Protein AF-A0A268JK54-F1 (afdb_monomer_lite)

Structure (mmCIF, N/CA/C/O backbone):
data_AF-A0A268JK54-F1
#
_entry.id   AF-A0A268JK54-F1
#
loop_
_atom_site.group_PDB
_atom_site.id
_atom_site.type_symbol
_atom_site.label_atom_id
_atom_site.label_alt_id
_atom_site.label_comp_id
_atom_site.label_asym_id
_atom_site.label_entity_id
_atom_site.label_seq_id
_atom_site.pdbx_PDB_ins_code
_atom_site.Cartn_x
_atom_site.Cartn_y
_atom_site.Cartn_z
_atom_site.occupancy
_atom_site.B_iso_or_equiv
_atom_site.auth_seq_id
_atom_site.auth_comp_id
_atom_site.auth_asym_id
_atom_site.auth_atom_id
_atom_site.pdbx_PDB_model_num
ATOM 1 N N . MET A 1 1 ? -60.941 -29.404 -55.391 1.00 54.72 1 MET A N 1
ATOM 2 C CA . MET A 1 1 ? -59.875 -28.371 -55.317 1.00 54.72 1 MET A CA 1
ATOM 3 C C . MET A 1 1 ? -59.952 -27.494 -54.048 1.00 54.72 1 MET A C 1
ATOM 5 O O . MET A 1 1 ? -59.633 -26.319 -54.106 1.00 54.72 1 MET A O 1
ATOM 9 N N . ARG A 1 2 ? -60.317 -28.035 -52.869 1.00 50.25 2 ARG A N 1
ATOM 10 C CA . ARG A 1 2 ? -60.463 -27.243 -51.619 1.00 50.25 2 ARG A CA 1
ATOM 11 C C . ARG A 1 2 ? -59.316 -27.418 -50.606 1.00 50.25 2 ARG A C 1
ATOM 13 O O . ARG A 1 2 ? -59.138 -26.573 -49.743 1.00 50.25 2 ARG A O 1
ATOM 20 N N . GLY A 1 3 ? -58.495 -28.466 -50.742 1.00 44.50 3 GLY A N 1
ATOM 21 C CA . GLY A 1 3 ? -57.418 -28.781 -49.788 1.00 44.50 3 GLY A CA 1
ATOM 22 C C . GLY A 1 3 ? -56.059 -28.116 -50.055 1.00 44.50 3 GLY A C 1
ATOM 23 O O . GLY A 1 3 ? -55.231 -28.063 -49.151 1.00 44.50 3 GLY A O 1
ATOM 24 N N . LYS A 1 4 ? -55.806 -27.595 -51.268 1.00 49.03 4 LYS A N 1
ATOM 25 C CA . LYS A 1 4 ? -54.524 -26.935 -51.603 1.00 49.03 4 LYS A CA 1
ATOM 26 C C . LYS A 1 4 ? -54.449 -25.493 -51.086 1.00 49.03 4 LYS A C 1
ATOM 28 O O . LYS A 1 4 ? -53.396 -25.084 -50.619 1.00 49.03 4 LYS A O 1
ATOM 33 N N . HIS A 1 5 ? -55.564 -24.760 -51.081 1.00 50.84 5 HIS A N 1
ATOM 34 C CA . HIS A 1 5 ? -55.594 -23.367 -50.616 1.00 50.84 5 HIS A CA 1
ATOM 35 C C . HIS A 1 5 ? -55.478 -23.237 -49.088 1.00 50.84 5 HIS A C 1
ATOM 37 O O . HIS A 1 5 ? -54.882 -22.282 -48.605 1.00 50.84 5 HIS A O 1
ATOM 43 N N . ILE A 1 6 ? -55.949 -24.234 -48.329 1.00 54.12 6 ILE A N 1
ATOM 44 C CA . ILE A 1 6 ? -55.839 -24.247 -46.860 1.00 54.12 6 ILE A CA 1
ATOM 45 C C . ILE A 1 6 ? -54.385 -24.476 -46.420 1.00 54.12 6 ILE A C 1
ATOM 47 O O . ILE A 1 6 ? -53.911 -23.815 -45.504 1.00 54.12 6 ILE A O 1
ATOM 51 N N . LYS A 1 7 ? -53.635 -25.345 -47.113 1.00 49.97 7 LYS A N 1
ATOM 52 C CA . LYS A 1 7 ? -52.220 -25.592 -46.782 1.00 49.97 7 LYS A CA 1
ATOM 53 C C . LYS A 1 7 ? -51.324 -24.383 -47.078 1.00 49.97 7 LYS A C 1
ATOM 55 O O . LYS A 1 7 ? -50.410 -24.118 -46.309 1.00 49.97 7 LYS A O 1
ATOM 60 N N . VAL A 1 8 ? -51.611 -23.624 -48.139 1.00 56.31 8 VAL A N 1
ATOM 61 C CA . VAL A 1 8 ? -50.856 -22.400 -48.469 1.00 56.31 8 VAL A CA 1
ATOM 62 C C . VAL A 1 8 ? -51.177 -21.264 -47.489 1.00 56.31 8 VAL A C 1
ATOM 64 O O . VAL A 1 8 ? -50.266 -20.560 -47.064 1.00 56.31 8 VAL A O 1
ATOM 67 N N . ALA A 1 9 ? -52.435 -21.132 -47.054 1.00 56.69 9 ALA A N 1
ATOM 68 C CA . ALA A 1 9 ? -52.828 -20.117 -46.073 1.00 56.69 9 ALA A CA 1
ATOM 69 C C . ALA A 1 9 ? -52.203 -20.352 -44.683 1.00 56.69 9 ALA A C 1
ATOM 71 O O . ALA A 1 9 ? -51.786 -19.400 -44.028 1.00 56.69 9 ALA A O 1
ATOM 72 N N . VAL A 1 10 ? -52.074 -21.613 -44.252 1.00 57.91 10 VAL A N 1
ATOM 73 C CA . VAL A 1 10 ? -51.461 -21.958 -42.955 1.00 57.91 10 VAL A CA 1
ATOM 74 C C . VAL A 1 10 ? -49.946 -21.718 -42.958 1.00 57.91 10 VAL A C 1
ATOM 76 O O . VAL A 1 10 ? -49.404 -21.233 -41.969 1.00 57.91 10 VAL A O 1
ATOM 79 N N . ILE A 1 11 ? -49.260 -21.979 -44.077 1.00 55.72 11 ILE A N 1
ATOM 80 C CA . ILE A 1 11 ? -47.811 -21.741 -44.195 1.00 55.72 11 ILE A CA 1
ATOM 81 C C . ILE A 1 11 ? -47.495 -20.235 -44.223 1.00 55.72 11 ILE A C 1
ATOM 83 O O . ILE A 1 11 ? -46.518 -19.804 -43.615 1.00 55.72 11 ILE A O 1
ATOM 87 N N . PHE A 1 12 ? -48.346 -19.413 -44.848 1.00 56.09 12 PHE A N 1
ATOM 88 C CA . PHE A 1 12 ? -48.149 -17.959 -44.875 1.00 56.09 12 PHE A CA 1
ATOM 89 C C . PHE A 1 12 ? -48.446 -17.293 -43.517 1.00 56.09 12 PHE A C 1
ATOM 91 O O . PHE A 1 12 ? -47.759 -16.350 -43.132 1.00 56.09 12 PHE A O 1
ATOM 98 N N . ALA A 1 13 ? -49.403 -17.821 -42.742 1.00 55.50 13 ALA A N 1
ATOM 99 C CA . ALA A 1 13 ? -49.714 -17.321 -41.399 1.00 55.50 13 ALA A CA 1
ATOM 100 C C . ALA A 1 13 ? -48.604 -17.613 -40.367 1.00 55.50 13 ALA A C 1
ATOM 102 O O . ALA A 1 13 ? -48.367 -16.801 -39.476 1.00 55.50 13 ALA A O 1
ATOM 103 N N . ILE A 1 14 ? -47.878 -18.728 -40.511 1.00 54.47 14 ILE A N 1
ATOM 104 C CA . ILE A 1 14 ? -46.753 -19.082 -39.624 1.00 54.47 14 ILE A CA 1
ATOM 105 C C . ILE A 1 14 ? -45.518 -18.208 -39.905 1.00 54.47 14 ILE A C 1
ATOM 107 O O . ILE A 1 14 ? -44.783 -17.867 -38.982 1.00 54.47 14 ILE A O 1
ATOM 111 N N . SER A 1 15 ? -45.318 -17.767 -41.152 1.00 52.72 15 SER A N 1
ATOM 112 C CA . SER A 1 15 ? -44.161 -16.937 -41.519 1.00 52.72 15 SER A CA 1
ATOM 113 C C . SER A 1 15 ? -44.282 -15.469 -41.075 1.00 52.72 15 SER A C 1
ATOM 115 O O . SER A 1 15 ? -43.265 -14.795 -40.935 1.00 52.72 15 SER A O 1
ATOM 117 N N . ILE A 1 16 ? -45.498 -14.976 -40.805 1.00 55.56 16 ILE A N 1
ATOM 118 C CA . ILE A 1 16 ? -45.746 -13.614 -40.287 1.00 55.56 16 ILE A CA 1
ATOM 119 C C . ILE A 1 16 ? -45.522 -13.539 -38.759 1.00 55.56 16 ILE A C 1
ATOM 121 O O . ILE A 1 16 ? -45.229 -12.471 -38.224 1.00 55.56 16 ILE A O 1
ATOM 125 N N . LEU A 1 17 ? -45.549 -14.676 -38.053 1.00 50.34 17 LEU A N 1
ATOM 126 C CA . LEU A 1 17 ? -45.286 -14.763 -36.608 1.00 50.34 17 LEU A CA 1
ATOM 127 C C . LEU A 1 17 ? -43.790 -14.747 -36.233 1.00 50.34 17 LEU A C 1
ATOM 129 O O . LEU A 1 17 ? -43.470 -14.614 -35.057 1.00 50.34 17 LEU A O 1
ATOM 133 N N . LEU A 1 18 ? -42.875 -14.832 -37.206 1.00 50.19 18 LEU A N 1
ATOM 134 C CA . LEU A 1 18 ? -41.420 -14.822 -36.973 1.00 50.19 18 LEU A CA 1
ATOM 135 C C . LEU A 1 18 ? -40.749 -13.457 -37.224 1.00 50.19 18 LEU A C 1
ATOM 137 O O . LEU A 1 18 ? -39.539 -13.338 -37.070 1.00 50.19 18 LEU A O 1
ATOM 141 N N . LEU A 1 19 ? -41.518 -12.421 -37.580 1.00 49.53 19 LEU A N 1
ATOM 142 C CA . LEU A 1 19 ? -41.010 -11.053 -37.792 1.00 49.53 19 LEU A CA 1
ATOM 143 C C . LEU A 1 19 ? -41.468 -10.056 -36.715 1.00 49.53 19 LEU A C 1
ATOM 145 O O . LEU A 1 19 ? -41.147 -8.873 -36.786 1.00 49.53 19 LEU A O 1
ATOM 149 N N . SER A 1 20 ? -42.177 -10.527 -35.688 1.00 48.28 20 SER A N 1
ATOM 150 C CA . SER A 1 20 ? -42.468 -9.730 -34.494 1.00 48.28 20 SER A CA 1
ATOM 151 C C . SER A 1 20 ? -41.357 -9.966 -33.475 1.00 48.28 20 SER A C 1
ATOM 153 O O . SER A 1 20 ? -41.450 -10.856 -32.634 1.00 48.28 20 SER A O 1
ATOM 155 N N . GLY A 1 21 ? -40.267 -9.205 -33.599 1.00 47.75 21 GLY A N 1
ATOM 156 C CA . GLY A 1 21 ? -39.200 -9.159 -32.604 1.00 47.75 21 GLY A CA 1
ATOM 157 C C . GLY A 1 21 ? -39.754 -8.694 -31.259 1.00 47.75 21 GLY A C 1
ATOM 158 O O . GLY A 1 21 ? -39.898 -7.500 -31.012 1.00 47.75 21 GLY A O 1
ATOM 159 N N . CYS A 1 22 ? -40.094 -9.645 -30.393 1.00 53.69 22 CYS A N 1
ATOM 160 C CA . CYS A 1 22 ? -40.382 -9.371 -28.997 1.00 53.69 22 CYS A CA 1
ATOM 161 C C . CYS A 1 22 ? -39.090 -8.884 -28.327 1.00 53.69 22 CYS A C 1
ATOM 163 O O . CYS A 1 22 ? -38.131 -9.646 -28.210 1.00 53.69 22 CYS A O 1
ATOM 165 N N . ASN A 1 23 ? -39.084 -7.630 -27.865 1.00 52.97 23 ASN A N 1
ATOM 166 C CA . ASN A 1 23 ? -38.145 -7.099 -26.871 1.00 52.97 23 ASN A CA 1
ATOM 167 C C . ASN A 1 23 ? -38.290 -7.892 -25.557 1.00 52.97 23 ASN A C 1
ATOM 169 O O . ASN A 1 23 ? -38.923 -7.439 -24.607 1.00 52.97 23 ASN A O 1
ATOM 173 N N . LEU A 1 24 ? -37.755 -9.114 -25.528 1.00 50.53 24 LEU A N 1
ATOM 174 C CA . LEU A 1 24 ? -37.845 -10.036 -24.392 1.00 50.53 24 LEU A CA 1
ATOM 175 C C . LEU A 1 24 ? -36.700 -9.856 -23.381 1.00 50.53 24 LEU A C 1
ATOM 177 O O . LEU A 1 24 ? -36.580 -10.640 -22.444 1.00 50.53 24 LEU A O 1
ATOM 181 N N . PHE A 1 25 ? -35.875 -8.824 -23.553 1.00 46.59 25 PHE A N 1
ATOM 182 C CA . PHE A 1 25 ? -34.848 -8.446 -22.594 1.00 46.59 25 PHE A CA 1
ATOM 183 C C . PHE A 1 25 ? -35.051 -6.980 -22.220 1.00 46.59 25 PHE A C 1
ATOM 185 O O . PHE A 1 25 ? -35.074 -6.125 -23.108 1.00 46.59 25 PHE A O 1
ATOM 192 N N . PRO A 1 26 ? -35.253 -6.666 -20.932 1.00 53.94 26 PRO A N 1
ATOM 193 C CA . PRO A 1 26 ? -35.311 -5.282 -20.507 1.00 53.94 26 PRO A CA 1
ATOM 194 C C . PRO A 1 26 ? -33.913 -4.658 -20.669 1.00 53.94 26 PRO A C 1
ATOM 196 O O . PRO A 1 26 ? -32.903 -5.364 -20.626 1.00 53.94 26 PRO A O 1
ATOM 199 N N . ALA A 1 27 ? -33.846 -3.343 -20.900 1.00 55.06 27 ALA A N 1
ATOM 200 C CA . ALA A 1 27 ? -32.576 -2.636 -21.070 1.00 55.06 27 ALA A CA 1
ATOM 201 C C . ALA A 1 27 ? -31.618 -2.937 -19.889 1.00 55.06 27 ALA A C 1
ATOM 203 O O . ALA A 1 27 ? -32.103 -3.043 -18.753 1.00 55.06 27 ALA A O 1
ATOM 204 N N . PRO A 1 28 ? -30.291 -3.062 -20.115 1.00 56.59 28 PRO A N 1
ATOM 205 C CA . PRO A 1 28 ? -29.313 -3.459 -19.089 1.00 56.59 28 PRO A CA 1
ATOM 206 C C . PRO A 1 28 ? -29.384 -2.617 -17.807 1.00 56.59 28 PRO A C 1
ATOM 208 O O . PRO A 1 28 ? -29.153 -3.116 -16.710 1.00 56.59 28 PRO A O 1
ATOM 211 N N . GLU A 1 29 ? -29.795 -1.357 -17.933 1.00 52.91 29 GLU A N 1
ATOM 212 C CA . GLU A 1 29 ? -29.990 -0.401 -16.838 1.00 52.91 29 GLU A CA 1
ATOM 213 C C . GLU A 1 29 ? -31.023 -0.865 -15.795 1.00 52.91 29 GLU A C 1
ATOM 215 O O . GLU A 1 29 ? -30.915 -0.526 -14.623 1.00 52.91 29 GLU A O 1
ATOM 220 N N . SER A 1 30 ? -31.996 -1.697 -16.181 1.00 50.19 30 SER A N 1
ATOM 221 C CA . SER A 1 30 ? -32.996 -2.266 -15.262 1.00 50.19 30 SER A CA 1
ATOM 222 C C . SER A 1 30 ? -32.530 -3.536 -14.530 1.00 50.19 30 SER A C 1
ATOM 224 O O . SER A 1 30 ? -33.158 -3.944 -13.547 1.00 50.19 30 SER A O 1
ATOM 226 N N . LEU A 1 31 ? -31.432 -4.153 -14.990 1.00 52.53 31 LEU A N 1
ATOM 227 C CA . LEU A 1 31 ? -30.753 -5.261 -14.306 1.00 52.53 31 LEU A CA 1
ATOM 228 C C . LEU A 1 31 ? -29.779 -4.751 -13.235 1.00 52.53 31 LEU A C 1
ATOM 230 O O . LEU A 1 31 ? -29.467 -5.481 -12.296 1.00 52.53 31 LEU A O 1
ATOM 234 N N . ILE A 1 32 ? -29.375 -3.481 -13.313 1.00 46.97 32 ILE A N 1
ATOM 235 C CA . ILE A 1 32 ? -28.638 -2.794 -12.253 1.00 46.97 32 ILE A CA 1
ATOM 236 C C . ILE A 1 32 ? -29.652 -2.285 -11.224 1.00 46.97 32 ILE A C 1
ATOM 238 O O . ILE A 1 32 ? -30.030 -1.116 -11.179 1.00 46.97 32 ILE A O 1
ATOM 242 N N . LYS A 1 33 ? -30.128 -3.184 -10.360 1.00 53.62 33 LYS A N 1
ATOM 243 C CA . LYS A 1 33 ? -30.697 -2.745 -9.083 1.00 53.62 33 LYS A CA 1
ATOM 244 C C . LYS A 1 33 ? -29.539 -2.318 -8.193 1.00 53.62 33 LYS A C 1
ATOM 246 O O . LYS A 1 33 ? -28.655 -3.129 -7.928 1.00 53.62 33 LYS A O 1
ATOM 251 N N . ALA A 1 34 ? -29.582 -1.078 -7.700 1.00 47.75 34 ALA A N 1
ATOM 252 C CA . ALA A 1 34 ? -28.753 -0.662 -6.572 1.00 47.75 34 ALA A CA 1
ATOM 253 C C . ALA A 1 34 ? -28.816 -1.754 -5.491 1.00 47.75 34 ALA A C 1
ATOM 255 O O . ALA A 1 34 ? -29.915 -2.288 -5.263 1.00 47.75 34 ALA A O 1
ATOM 256 N N . PRO A 1 35 ? -27.685 -2.128 -4.864 1.00 35.78 35 PRO A N 1
ATOM 257 C CA . PRO A 1 35 ? -27.673 -3.201 -3.888 1.00 35.78 35 PRO A CA 1
ATOM 258 C C . PRO A 1 35 ? -28.731 -2.887 -2.837 1.00 35.78 35 PRO A C 1
ATOM 260 O O . PRO A 1 35 ? -28.654 -1.894 -2.110 1.00 35.78 35 PRO A O 1
ATOM 263 N N . LYS A 1 36 ? -29.774 -3.723 -2.781 1.00 39.41 36 LYS A N 1
ATOM 264 C CA . LYS A 1 36 ? -30.636 -3.750 -1.610 1.00 39.41 36 LYS A CA 1
ATOM 265 C C . LYS A 1 36 ? -29.712 -4.194 -0.501 1.00 39.41 36 LYS A C 1
ATOM 267 O O . LYS A 1 36 ? -29.336 -5.361 -0.481 1.00 39.41 36 LYS A O 1
ATOM 272 N N . GLN A 1 37 ? -29.322 -3.254 0.356 1.00 45.22 37 GLN A N 1
ATOM 273 C CA . GLN A 1 37 ? -28.656 -3.566 1.604 1.00 45.22 37 GLN A CA 1
ATOM 274 C C . GLN A 1 37 ? -29.446 -4.698 2.245 1.00 45.22 37 GLN A C 1
ATOM 276 O O . GLN A 1 37 ? -30.568 -4.501 2.726 1.00 45.22 37 GLN A O 1
ATOM 281 N N . VAL A 1 38 ? -28.880 -5.900 2.199 1.00 34.34 38 VAL A N 1
ATOM 282 C CA . VAL A 1 38 ? -29.271 -6.962 3.100 1.00 34.34 38 VAL A CA 1
ATOM 283 C C . VAL A 1 38 ? -28.787 -6.448 4.441 1.00 34.34 38 VAL A C 1
ATOM 285 O O . VAL A 1 38 ? -27.654 -6.674 4.846 1.00 34.34 38 VAL A O 1
ATOM 288 N N . LYS A 1 39 ? -29.636 -5.657 5.104 1.00 40.84 39 LYS A N 1
ATOM 289 C CA . LYS A 1 39 ? -29.536 -5.473 6.540 1.00 40.84 39 LYS A CA 1
ATOM 290 C C . LYS A 1 39 ? -29.755 -6.863 7.110 1.00 40.84 39 LYS A C 1
ATOM 292 O O . LYS A 1 39 ? -30.893 -7.272 7.334 1.00 40.84 39 LYS A O 1
ATOM 297 N N . ALA A 1 40 ? -28.666 -7.603 7.282 1.00 36.81 40 ALA A N 1
ATOM 298 C CA . ALA A 1 40 ? -28.613 -8.633 8.289 1.00 36.81 40 ALA A CA 1
ATOM 299 C C . ALA A 1 40 ? -28.943 -7.910 9.597 1.00 36.81 40 ALA A C 1
ATOM 301 O O . ALA A 1 40 ? -28.135 -7.168 10.151 1.00 36.81 40 ALA A O 1
ATOM 302 N N . VAL A 1 41 ? -30.201 -8.020 10.016 1.00 43.06 41 VAL A N 1
ATOM 303 C CA . VAL A 1 41 ? -30.635 -7.617 11.345 1.00 43.06 41 VAL A CA 1
ATOM 304 C C . VAL A 1 41 ? -30.016 -8.640 12.286 1.00 43.06 41 VAL A C 1
ATOM 306 O O . VAL A 1 41 ? -30.630 -9.654 12.600 1.00 43.06 41 VAL A O 1
ATOM 309 N N . ASN A 1 42 ? -28.766 -8.399 12.674 1.00 42.41 42 ASN A N 1
ATOM 310 C CA . ASN A 1 42 ? -28.173 -9.032 13.836 1.00 42.41 42 ASN A CA 1
ATOM 311 C C . ASN A 1 42 ? -28.425 -8.102 15.034 1.00 42.41 42 ASN A C 1
ATOM 313 O O . ASN A 1 42 ? -28.144 -6.908 14.935 1.00 42.41 42 ASN A O 1
ATOM 317 N N . PRO A 1 43 ? -28.947 -8.595 16.171 1.00 38.75 43 PRO A N 1
ATOM 318 C CA . PRO A 1 43 ? -29.242 -7.796 17.363 1.00 38.75 43 PRO A CA 1
ATOM 319 C C . PRO A 1 43 ? -27.978 -7.436 18.170 1.00 38.75 43 PRO A C 1
ATOM 321 O O . PRO A 1 43 ? -28.057 -7.169 19.371 1.00 38.75 43 PRO A O 1
ATOM 324 N N . ALA A 1 44 ? -26.808 -7.400 17.523 1.00 44.84 44 ALA A N 1
ATOM 325 C CA . ALA A 1 44 ? -25.669 -6.661 18.036 1.00 44.84 44 ALA A CA 1
ATOM 326 C C . ALA A 1 44 ? -26.107 -5.196 18.103 1.00 44.84 44 ALA A C 1
ATOM 328 O O . ALA A 1 44 ? -26.619 -4.653 17.124 1.00 44.84 44 ALA A O 1
ATOM 329 N N . GLN A 1 45 ? -25.985 -4.568 19.271 1.00 56.03 45 GLN A N 1
ATOM 330 C CA . GLN A 1 45 ? -26.123 -3.120 19.383 1.00 56.03 45 GLN A CA 1
ATOM 331 C C . GLN A 1 45 ? -25.367 -2.490 18.213 1.00 56.03 45 GLN A C 1
ATOM 333 O O . GLN A 1 45 ? -24.182 -2.758 18.071 1.00 56.03 45 GLN A O 1
ATOM 338 N N . ASP A 1 46 ? -26.065 -1.741 17.362 1.00 85.00 46 ASP A N 1
ATOM 339 C CA . ASP A 1 46 ? -25.508 -1.159 16.141 1.00 85.00 46 ASP A CA 1
ATOM 340 C C . ASP A 1 46 ? -24.118 -0.554 16.426 1.00 85.00 46 ASP A C 1
ATOM 342 O O . ASP A 1 46 ? -24.013 0.442 17.152 1.00 85.00 46 ASP A O 1
ATOM 346 N N . LEU A 1 47 ? -23.051 -1.197 15.925 1.00 90.19 47 LEU A N 1
ATOM 347 C CA . LEU A 1 47 ? -21.658 -0.791 16.159 1.00 90.19 47 LEU A CA 1
ATOM 348 C C . LEU A 1 47 ? -21.443 0.655 15.717 1.00 90.19 47 LEU A C 1
ATOM 350 O O . LEU A 1 47 ? -20.750 1.414 16.391 1.00 90.19 47 LEU A O 1
ATOM 354 N N . VAL A 1 48 ? -22.143 1.088 14.666 1.00 94.31 48 VAL A N 1
ATOM 355 C CA . VAL A 1 48 ? -22.146 2.479 14.206 1.00 94.31 48 VAL A CA 1
ATOM 356 C C . VAL A 1 48 ? -22.733 3.406 15.270 1.00 94.31 48 VAL A C 1
ATOM 358 O O . VAL A 1 48 ? -22.209 4.492 15.519 1.00 94.31 48 VAL A O 1
ATOM 361 N N . SER A 1 49 ? -23.807 2.997 15.944 1.00 94.50 49 SER A N 1
ATOM 362 C CA . SER A 1 49 ? -24.379 3.753 17.060 1.00 94.50 49 SER A CA 1
ATOM 363 C C . SER A 1 49 ? -23.446 3.793 18.274 1.00 94.50 49 SER A C 1
ATOM 365 O O . SER A 1 49 ? -23.366 4.829 18.937 1.00 94.50 49 SER A O 1
ATOM 367 N N . ILE A 1 50 ? -22.735 2.704 18.581 1.00 95.12 50 ILE A N 1
ATOM 368 C CA . ILE A 1 50 ? -21.708 2.680 19.636 1.00 95.12 50 ILE A CA 1
ATOM 369 C C . ILE A 1 50 ? -20.557 3.628 19.284 1.00 95.12 50 ILE A C 1
ATOM 371 O O . ILE A 1 50 ? -20.190 4.467 20.110 1.00 95.12 50 ILE A O 1
ATOM 375 N N . ALA A 1 51 ? -20.048 3.554 18.056 1.00 96.62 51 ALA A N 1
ATOM 376 C CA . ALA A 1 51 ? -19.004 4.425 17.533 1.00 96.62 51 ALA A CA 1
ATOM 377 C C . ALA A 1 51 ? -19.407 5.902 17.643 1.00 96.62 51 ALA A C 1
ATOM 379 O O . ALA A 1 51 ? -18.692 6.692 18.258 1.00 96.62 51 ALA A O 1
ATOM 380 N N . LYS A 1 52 ? -20.611 6.263 17.169 1.00 96.19 52 LYS A N 1
ATOM 381 C CA . LYS A 1 52 ? -21.157 7.632 17.246 1.00 96.19 52 LYS A CA 1
ATOM 382 C C . LYS A 1 52 ? -21.216 8.185 18.669 1.00 96.19 52 LYS A C 1
ATOM 384 O O . LYS A 1 52 ? -20.931 9.362 18.867 1.00 96.19 52 LYS A O 1
ATOM 389 N N . ARG A 1 53 ? -21.569 7.363 19.664 1.00 95.31 53 ARG A N 1
ATOM 390 C CA . ARG A 1 53 ? -21.604 7.787 21.080 1.00 95.31 53 ARG A CA 1
ATOM 391 C C . ARG A 1 53 ? -20.213 8.005 21.682 1.00 95.31 53 ARG A C 1
ATOM 393 O O . ARG A 1 53 ? -20.102 8.727 22.666 1.00 95.31 53 ARG A O 1
ATOM 400 N N . ASN A 1 54 ? -19.181 7.392 21.104 1.00 96.44 54 ASN A N 1
ATOM 401 C CA . ASN A 1 54 ? -17.794 7.451 21.577 1.00 96.44 54 ASN A CA 1
ATOM 402 C C . ASN A 1 54 ? -16.896 8.405 20.767 1.00 96.44 54 ASN A C 1
ATOM 404 O O . ASN A 1 54 ? -15.701 8.548 21.077 1.00 96.44 54 ASN A O 1
ATOM 408 N N . LEU A 1 55 ? -17.466 9.065 19.753 1.00 96.19 55 LEU A N 1
ATOM 409 C CA . LEU A 1 55 ? -16.802 10.089 18.958 1.00 96.19 55 LEU A CA 1
ATOM 410 C C . LEU A 1 55 ? -16.306 11.244 19.847 1.00 96.19 55 LEU A C 1
ATOM 412 O O . LEU A 1 55 ? -17.014 11.678 20.764 1.00 96.19 55 LEU A O 1
ATOM 416 N N . PRO A 1 56 ? -15.115 11.800 19.569 1.00 93.94 56 PRO A N 1
ATOM 417 C CA . PRO A 1 56 ? -14.717 13.089 20.121 1.00 93.94 56 PRO A CA 1
ATOM 418 C C . PRO A 1 56 ? -15.783 14.168 19.874 1.00 93.94 56 PRO A C 1
ATOM 420 O O . PRO A 1 56 ? -16.464 14.175 18.845 1.00 93.94 56 PRO A O 1
ATOM 423 N N . LYS A 1 57 ? -15.929 15.120 20.802 1.00 92.75 57 LYS A N 1
ATOM 424 C CA . LYS A 1 57 ? -16.875 16.233 20.622 1.00 92.75 57 LYS A CA 1
ATOM 425 C C . LYS A 1 57 ? -16.562 16.997 19.334 1.00 92.75 57 LYS A C 1
ATOM 427 O O . LYS A 1 57 ? -15.407 17.317 19.079 1.00 92.75 57 LYS A O 1
ATOM 432 N N . GLY A 1 58 ? -17.602 17.319 18.565 1.00 93.31 58 GLY A N 1
ATOM 433 C CA . GLY A 1 58 ? -17.452 18.054 17.309 1.00 93.31 58 GLY A CA 1
ATOM 434 C C . GLY A 1 58 ? -16.798 17.243 16.189 1.00 93.31 58 GLY A C 1
ATOM 435 O O . GLY A 1 58 ? -16.212 17.839 15.295 1.00 93.31 58 GLY A O 1
ATOM 436 N N . SER A 1 59 ? -16.872 15.911 16.231 1.00 95.94 59 SER A N 1
ATOM 437 C CA . SER A 1 59 ? -16.415 15.039 15.146 1.00 95.94 59 SER A CA 1
ATOM 438 C C . SER A 1 59 ? -17.567 14.242 14.535 1.00 95.94 59 SER A C 1
ATOM 440 O O . SER A 1 59 ? -18.644 14.118 15.126 1.00 95.94 59 SER A O 1
ATOM 442 N N . LYS A 1 60 ? -17.330 13.710 13.339 1.00 96.31 60 LYS A N 1
ATOM 443 C CA . LYS A 1 60 ? -18.231 12.816 12.607 1.00 96.31 60 LYS A CA 1
ATOM 444 C C . LYS A 1 60 ? -17.460 11.582 12.146 1.00 96.31 60 LYS A C 1
ATOM 446 O O . LYS A 1 60 ? -16.240 11.632 12.016 1.00 96.31 60 LYS A O 1
ATOM 451 N N . LEU A 1 61 ? -18.178 10.495 11.878 1.00 97.44 61 LEU A N 1
ATOM 452 C CA . LEU A 1 61 ? -17.596 9.326 11.219 1.00 97.44 61 LEU A CA 1
ATOM 453 C C . LEU A 1 61 ? -17.080 9.710 9.827 1.00 97.44 61 LEU A C 1
ATOM 455 O O . LEU A 1 61 ? -17.725 10.503 9.135 1.00 97.44 61 LEU A O 1
ATOM 459 N N . SER A 1 62 ? -15.938 9.146 9.441 1.00 96.62 62 SER A N 1
ATOM 460 C CA . SER A 1 62 ? -15.303 9.394 8.146 1.00 96.62 62 SER A CA 1
ATOM 461 C C . SER A 1 62 ? -14.959 8.068 7.487 1.00 96.62 62 SER A C 1
ATOM 463 O O . SER A 1 62 ? -14.338 7.218 8.115 1.00 96.62 62 SER A O 1
ATOM 465 N N . VAL A 1 63 ? -15.408 7.884 6.250 1.00 97.19 63 VAL A N 1
ATOM 466 C CA . VAL A 1 63 ? -15.058 6.727 5.417 1.00 97.19 63 VAL A CA 1
ATOM 467 C C . VAL A 1 63 ? -13.689 7.017 4.788 1.00 97.19 63 VAL A C 1
ATOM 469 O O . VAL A 1 63 ? -13.480 8.172 4.410 1.00 97.19 63 VAL A O 1
ATOM 472 N N . PRO A 1 64 ? -12.759 6.049 4.750 1.00 97.19 64 PRO A N 1
ATOM 473 C CA . PRO A 1 64 ? -11.479 6.230 4.078 1.00 97.19 64 PRO A CA 1
ATOM 474 C C . PRO A 1 64 ? -11.652 6.170 2.553 1.00 97.19 64 PRO A C 1
ATOM 476 O O . PRO A 1 64 ? -12.610 5.566 2.068 1.00 97.19 64 PRO A O 1
ATOM 479 N N . ASP A 1 65 ? -10.720 6.742 1.795 1.00 96.50 65 ASP A N 1
ATOM 480 C CA . ASP A 1 65 ? -10.776 6.675 0.326 1.00 96.50 65 ASP A CA 1
ATOM 481 C C . ASP A 1 65 ? -10.435 5.275 -0.210 1.00 96.50 65 ASP A C 1
ATOM 483 O O . ASP A 1 65 ? -10.971 4.841 -1.235 1.00 96.50 65 ASP A O 1
ATOM 487 N N . GLY A 1 66 ? -9.596 4.533 0.517 1.00 93.94 66 GLY A N 1
ATOM 488 C CA . GLY A 1 66 ? -9.219 3.164 0.206 1.00 93.94 66 GLY A CA 1
ATOM 489 C C . GLY A 1 66 ? -9.054 2.252 1.433 1.00 93.94 66 GLY A C 1
ATOM 490 O O . GLY A 1 66 ? -8.926 2.718 2.567 1.00 93.94 66 GLY A O 1
ATOM 491 N N . PRO A 1 67 ? -9.027 0.926 1.217 1.00 95.00 67 PRO A N 1
ATOM 492 C CA . PRO A 1 67 ? -9.436 0.247 -0.012 1.00 95.00 67 PRO A CA 1
ATOM 493 C C . PRO A 1 67 ? -10.959 0.340 -0.243 1.00 95.00 67 PRO A C 1
ATOM 495 O O . PRO A 1 67 ? -11.737 0.644 0.663 1.00 95.00 67 PRO A O 1
ATOM 498 N N . VAL A 1 68 ? -11.401 0.095 -1.482 1.00 90.88 68 VAL A N 1
ATOM 499 C CA . VAL A 1 68 ? -12.821 0.206 -1.861 1.00 90.88 68 VAL A CA 1
ATOM 500 C C . VAL A 1 68 ? -13.689 -0.724 -1.011 1.00 90.88 68 VAL A C 1
ATOM 502 O O . VAL A 1 68 ? -13.423 -1.917 -0.903 1.00 90.88 68 VAL A O 1
ATOM 505 N N . GLY A 1 69 ? -14.781 -0.180 -0.471 1.00 89.00 69 GLY A N 1
ATOM 506 C CA . GLY A 1 69 ? -15.765 -0.941 0.303 1.00 89.00 69 GLY A CA 1
ATOM 507 C C . GLY A 1 69 ? -15.504 -0.976 1.808 1.00 89.00 69 GLY A C 1
ATOM 508 O O . GLY A 1 69 ? -16.292 -1.585 2.527 1.00 89.00 69 GLY A O 1
ATOM 509 N N . VAL A 1 70 ? -14.453 -0.308 2.292 1.00 93.19 70 VAL A N 1
ATOM 510 C CA . VAL A 1 70 ? -14.228 -0.121 3.728 1.00 93.19 70 VAL A CA 1
ATOM 511 C C . VAL A 1 70 ? -15.159 0.953 4.288 1.00 93.19 70 VAL A C 1
ATOM 513 O O . VAL A 1 70 ? -15.327 2.020 3.707 1.00 93.19 70 VAL A O 1
ATOM 516 N N . ASP A 1 71 ? -15.758 0.668 5.444 1.00 95.75 71 ASP A N 1
ATOM 517 C CA . ASP A 1 71 ? -16.620 1.590 6.179 1.00 95.75 71 ASP A CA 1
ATOM 518 C C . ASP A 1 71 ? -15.848 2.375 7.257 1.00 95.75 71 ASP A C 1
ATOM 520 O O . ASP A 1 71 ? -14.769 2.003 7.706 1.00 95.75 71 ASP A O 1
ATOM 524 N N . SER A 1 72 ? -16.461 3.450 7.762 1.00 96.75 72 SER A N 1
ATOM 525 C CA . SER A 1 72 ? -15.929 4.247 8.889 1.00 96.75 72 SER A CA 1
ATOM 526 C C . SER A 1 72 ? -15.819 3.502 10.233 1.00 96.75 72 SER A C 1
ATOM 528 O O . SER A 1 72 ? -15.292 4.049 11.204 1.00 96.75 72 SER A O 1
ATOM 530 N N . VAL A 1 73 ? -16.372 2.290 10.317 1.00 97.88 73 VAL A N 1
ATOM 531 C CA . VAL A 1 73 ? -16.304 1.404 11.483 1.00 97.88 73 VAL A CA 1
ATOM 532 C C . VAL A 1 73 ? -15.936 0.015 10.979 1.00 97.88 73 VAL A C 1
ATOM 534 O O . VAL A 1 73 ? -16.715 -0.597 10.253 1.00 97.88 73 VAL A O 1
ATOM 537 N N . ILE A 1 74 ? -14.758 -0.461 11.363 1.00 96.62 74 ILE A N 1
ATOM 538 C CA . ILE A 1 74 ? -14.177 -1.733 10.935 1.00 96.62 74 ILE A CA 1
ATOM 539 C C . ILE A 1 74 ? -14.205 -2.677 12.138 1.00 96.62 74 ILE A C 1
ATOM 541 O O . ILE A 1 74 ? -13.717 -2.309 13.206 1.00 96.62 74 ILE A O 1
ATOM 545 N N . ASN A 1 75 ? -14.798 -3.861 11.970 1.00 95.62 75 ASN A N 1
ATOM 546 C CA . ASN A 1 75 ? -14.773 -4.914 12.987 1.00 95.62 75 ASN A CA 1
ATOM 547 C C . ASN A 1 75 ? -13.531 -5.777 12.775 1.00 95.62 75 ASN A C 1
ATOM 549 O O . ASN A 1 75 ? -13.286 -6.224 11.651 1.00 95.62 75 ASN A O 1
ATOM 553 N N . VAL A 1 76 ? -12.726 -5.949 13.816 1.00 95.50 76 VAL A N 1
ATOM 554 C CA . VAL A 1 76 ? -11.444 -6.644 13.725 1.00 95.50 76 VAL A CA 1
ATOM 555 C C . VAL A 1 76 ? -11.010 -7.135 15.101 1.00 95.50 76 VAL A C 1
ATOM 557 O O . VAL A 1 76 ? -11.026 -6.362 16.045 1.00 95.50 76 VAL A O 1
ATOM 560 N N . ASP A 1 77 ? -10.590 -8.394 15.195 1.00 95.56 77 ASP A N 1
ATOM 561 C CA . ASP A 1 77 ? -9.865 -8.930 16.354 1.00 95.56 77 ASP A CA 1
ATOM 562 C C . ASP A 1 77 ? -8.404 -8.437 16.320 1.00 95.56 77 ASP A C 1
ATOM 564 O O . ASP A 1 77 ? -7.645 -8.763 15.396 1.00 95.56 77 ASP A O 1
ATOM 568 N N . LEU A 1 78 ? -8.046 -7.572 17.269 1.00 94.88 78 LEU A N 1
ATOM 569 C CA . LEU A 1 78 ? -6.746 -6.902 17.357 1.00 94.88 78 LEU A CA 1
ATOM 570 C C . LEU A 1 78 ? -5.833 -7.521 18.410 1.00 94.88 78 LEU A C 1
ATOM 572 O O . LEU A 1 78 ? -4.608 -7.437 18.274 1.00 94.88 78 LEU A O 1
ATOM 576 N N . ASP A 1 79 ? -6.398 -8.083 19.474 1.00 92.31 79 ASP A N 1
ATOM 577 C CA . ASP A 1 79 ? -5.639 -8.647 20.588 1.00 92.31 79 ASP A CA 1
ATOM 578 C C . ASP A 1 79 ? -5.479 -10.178 20.503 1.00 92.31 79 ASP A C 1
ATOM 580 O O . ASP A 1 79 ? -4.581 -10.743 21.144 1.00 92.31 79 ASP A O 1
ATOM 584 N N . GLY A 1 80 ? -6.228 -10.823 19.606 1.00 92.12 80 GLY A N 1
ATOM 585 C CA . GLY A 1 80 ? -6.215 -12.253 19.328 1.00 92.12 80 GLY A CA 1
ATOM 586 C C . GLY A 1 80 ? -7.086 -13.072 20.279 1.00 92.12 80 GLY A C 1
ATOM 587 O O . GLY A 1 80 ? -6.795 -14.258 20.462 1.00 92.12 80 GLY A O 1
ATOM 588 N N . ASP A 1 81 ? -8.076 -12.465 20.940 1.00 92.75 81 ASP A N 1
ATOM 589 C CA . ASP A 1 81 ? -8.977 -13.136 21.884 1.00 92.75 81 ASP A CA 1
ATOM 590 C C . ASP A 1 81 ? -10.263 -13.710 21.243 1.00 92.75 81 ASP A C 1
ATOM 592 O O . ASP A 1 81 ? -11.115 -14.261 21.951 1.00 92.75 81 ASP A O 1
ATOM 596 N N . GLU A 1 82 ? -10.375 -13.634 19.910 1.00 92.38 82 GLU A N 1
ATOM 597 C CA . GLU A 1 82 ? -11.532 -14.006 19.080 1.00 92.38 82 GLU A CA 1
ATOM 598 C C . GLU A 1 82 ? -12.779 -13.112 19.249 1.00 92.38 82 GLU A C 1
ATOM 600 O O . GLU A 1 82 ? -13.802 -13.341 18.588 1.00 92.38 82 GLU A O 1
ATOM 605 N N . ASN A 1 83 ? -12.730 -12.075 20.088 1.00 93.00 83 ASN A N 1
ATOM 606 C CA . ASN A 1 83 ? -13.744 -11.031 20.156 1.00 93.00 83 ASN A CA 1
ATOM 607 C C . ASN A 1 83 ? -13.302 -9.843 19.301 1.00 93.00 83 ASN A C 1
ATOM 609 O O . ASN A 1 83 ? -12.205 -9.328 19.414 1.00 93.00 83 ASN A O 1
ATOM 613 N N . GLU A 1 84 ? -14.182 -9.380 18.416 1.00 94.88 84 GLU A N 1
ATOM 614 C CA . GLU A 1 84 ? -13.818 -8.280 17.524 1.00 94.88 84 GLU A CA 1
ATOM 615 C C . GLU A 1 84 ? -13.930 -6.914 18.228 1.00 94.88 84 GLU A C 1
ATOM 617 O O . GLU A 1 84 ? -14.985 -6.546 18.769 1.00 94.88 84 GLU A O 1
ATOM 622 N N . GLU A 1 85 ? -12.868 -6.116 18.129 1.00 96.62 85 GLU A N 1
ATOM 623 C CA . GLU A 1 85 ? -12.865 -4.687 18.412 1.00 96.62 85 GLU A CA 1
ATOM 624 C C . GLU A 1 85 ? -13.482 -3.890 17.259 1.00 96.62 85 GLU A C 1
ATOM 626 O O . GLU A 1 85 ? -13.420 -4.247 16.081 1.00 96.62 85 GLU A O 1
ATOM 631 N N . ALA A 1 86 ? -14.005 -2.711 17.595 1.00 97.31 86 ALA A N 1
ATOM 632 C CA . ALA A 1 86 ? -14.434 -1.731 16.608 1.00 97.31 86 ALA A CA 1
ATOM 633 C C . ALA A 1 86 ? -13.358 -0.655 16.413 1.00 97.31 86 ALA A C 1
ATOM 635 O O . ALA A 1 86 ? -13.207 0.238 17.255 1.00 97.31 86 ALA A O 1
ATOM 636 N N . LEU A 1 87 ? -12.657 -0.688 15.280 1.00 98.19 87 LEU A N 1
ATOM 637 C CA . LEU A 1 87 ? -11.821 0.413 14.805 1.00 98.19 87 LEU A CA 1
ATOM 638 C C . LEU A 1 87 ? -12.711 1.480 14.154 1.00 98.19 87 LEU A C 1
ATOM 640 O O . LEU A 1 87 ? -13.402 1.231 13.172 1.00 98.19 87 LEU A O 1
ATOM 644 N N . VAL A 1 88 ? -12.704 2.686 14.711 1.00 98.44 88 VAL A N 1
ATOM 645 C CA . VAL A 1 88 ? -13.566 3.798 14.308 1.00 98.44 88 VAL A CA 1
ATOM 646 C C . VAL A 1 88 ? -12.734 4.926 13.724 1.00 98.44 88 VAL A C 1
ATOM 648 O O . VAL A 1 88 ? -11.820 5.433 14.375 1.00 98.44 88 VAL A O 1
ATOM 651 N N . LEU A 1 89 ? -13.125 5.372 12.537 1.00 98.44 89 LEU A N 1
ATOM 652 C CA . LEU A 1 89 ? -12.501 6.441 11.770 1.00 98.44 89 LEU A CA 1
ATOM 653 C C . LEU A 1 89 ? -13.353 7.710 11.849 1.00 98.44 89 LEU A C 1
ATOM 655 O O . LEU A 1 89 ? -14.584 7.671 11.724 1.00 98.44 89 LEU A O 1
ATOM 659 N N . TYR A 1 90 ? -12.717 8.858 12.078 1.00 97.75 90 TYR A N 1
ATOM 660 C CA . TYR A 1 90 ? -13.434 10.114 12.278 1.00 97.75 90 TYR A CA 1
ATOM 661 C C . TYR A 1 90 ? -12.707 11.326 11.696 1.00 97.75 90 TYR A C 1
ATOM 663 O O . TYR A 1 90 ? -11.486 11.347 11.568 1.00 97.75 90 TYR A O 1
ATOM 671 N N . SER A 1 91 ? -13.479 12.374 11.413 1.00 96.31 91 SER A N 1
ATOM 672 C CA . SER A 1 91 ? -12.983 13.706 11.061 1.00 96.31 91 SER A CA 1
ATOM 673 C C . SER A 1 91 ? -13.574 14.766 11.987 1.00 96.31 91 SER A C 1
ATOM 675 O O . SER A 1 91 ? -14.738 14.701 12.403 1.00 96.31 91 SER A O 1
ATOM 677 N N . SER A 1 92 ? -12.749 15.736 12.368 1.00 92.75 92 SER A N 1
ATOM 678 C CA . SER A 1 92 ? -13.157 16.892 13.158 1.00 92.75 92 SER A CA 1
ATOM 679 C C . SER A 1 92 ? -13.933 17.876 12.291 1.00 92.75 92 SER A C 1
ATOM 681 O O . SER A 1 92 ? -13.512 18.225 11.195 1.00 92.75 92 SER A O 1
ATOM 683 N N . MET A 1 93 ? -15.056 18.367 12.809 1.00 86.44 93 MET A N 1
ATOM 684 C CA . MET A 1 93 ? -15.841 19.442 12.196 1.00 86.44 93 MET A CA 1
ATOM 685 C C . MET A 1 93 ? -15.450 20.830 12.720 1.00 86.44 93 MET A C 1
ATOM 687 O O . MET A 1 93 ? -16.001 21.828 12.266 1.00 86.44 93 MET A O 1
ATOM 691 N N . VAL A 1 94 ? -14.562 20.901 13.718 1.00 79.56 94 VAL A N 1
ATOM 692 C CA . VAL A 1 94 ? -14.243 22.144 14.448 1.00 79.56 94 VAL A CA 1
ATOM 693 C C . VAL A 1 94 ? -12.796 22.589 14.228 1.00 79.56 94 VAL A C 1
ATOM 695 O O . VAL A 1 94 ? -12.505 23.778 14.296 1.00 79.56 94 VAL A O 1
ATOM 698 N N . SER A 1 95 ? -11.884 21.656 13.956 1.00 69.56 95 SER A N 1
ATOM 699 C CA . SER A 1 95 ? -10.458 21.926 13.741 1.00 69.56 95 SER A CA 1
ATOM 700 C C . SER A 1 95 ? -10.060 21.477 12.341 1.00 69.56 95 SER A C 1
ATOM 702 O O . SER A 1 95 ? -10.113 20.273 12.122 1.00 69.56 95 SER A O 1
ATOM 704 N N . GLU A 1 96 ? -9.694 22.411 11.452 1.00 73.12 96 GLU A N 1
ATOM 705 C CA . GLU A 1 96 ? -9.046 22.240 10.124 1.00 73.12 96 GLU A CA 1
ATOM 706 C C . GLU A 1 96 ? -9.107 20.824 9.507 1.00 73.12 96 GLU A C 1
ATOM 708 O O . GLU A 1 96 ? -8.087 20.251 9.151 1.00 73.12 96 GLU A O 1
ATOM 713 N N . ASN A 1 97 ? -10.297 20.215 9.441 1.00 75.56 97 ASN A N 1
ATOM 714 C CA . ASN A 1 97 ? -10.510 18.832 8.999 1.00 75.56 97 ASN A CA 1
ATOM 715 C C . ASN A 1 97 ? -9.570 17.768 9.617 1.00 75.56 97 ASN A C 1
ATOM 717 O O . ASN A 1 97 ? -9.324 16.743 8.998 1.00 75.56 97 ASN A O 1
ATOM 721 N N . GLN A 1 98 ? -9.071 17.945 10.849 1.00 91.88 98 GLN A N 1
ATOM 722 C CA . GLN A 1 98 ? -8.208 16.947 11.501 1.00 91.88 98 GLN A CA 1
ATOM 723 C C . GLN A 1 98 ? -8.907 15.582 11.563 1.00 91.88 98 GLN A C 1
ATOM 725 O O . GLN A 1 98 ? -9.972 15.453 12.178 1.00 91.88 98 GLN A O 1
ATOM 730 N N . VAL A 1 99 ? -8.272 14.561 10.996 1.00 96.31 99 VAL A N 1
ATOM 731 C CA . VAL A 1 99 ? -8.750 13.176 11.036 1.00 96.31 99 VAL A CA 1
ATOM 732 C C . VAL A 1 99 ? -8.122 12.380 12.177 1.00 96.31 99 VAL A C 1
ATOM 734 O O . VAL A 1 99 ? -7.126 12.778 12.789 1.00 96.31 99 VAL A O 1
ATOM 737 N N . GLY A 1 100 ? -8.715 11.240 12.502 1.00 97.31 100 GLY A N 1
ATOM 738 C CA . GLY A 1 100 ? -8.141 10.307 13.456 1.00 97.31 100 GLY A CA 1
ATOM 739 C C . GLY A 1 100 ? -8.882 8.984 13.509 1.00 97.31 100 GLY A C 1
ATOM 740 O O . GLY A 1 100 ? -9.883 8.771 12.823 1.00 97.31 100 GLY A O 1
ATOM 741 N N . ALA A 1 101 ? -8.378 8.108 14.370 1.00 98.31 101 ALA A N 1
ATOM 742 C CA . ALA A 1 101 ? -8.952 6.797 14.611 1.00 98.31 101 ALA A CA 1
ATOM 743 C C . ALA A 1 101 ? -8.930 6.451 16.102 1.00 98.31 101 ALA A C 1
ATOM 745 O O . ALA A 1 101 ? -8.097 6.946 16.864 1.00 98.31 101 ALA A O 1
ATOM 746 N N . PHE A 1 102 ? -9.842 5.593 16.541 1.00 98.06 102 PHE A N 1
ATOM 747 C CA . PHE A 1 102 ? -9.794 4.967 17.861 1.00 98.06 102 PHE A CA 1
ATOM 748 C C . PHE A 1 102 ? -10.336 3.544 17.794 1.00 98.06 102 PHE A C 1
ATOM 750 O O . PHE A 1 102 ? -11.178 3.265 16.950 1.00 98.06 102 PHE A O 1
ATOM 757 N N . ALA A 1 103 ? -9.897 2.668 18.696 1.00 98.06 103 ALA A N 1
ATOM 758 C CA . ALA A 1 103 ? -10.450 1.320 18.820 1.00 98.06 103 ALA A CA 1
ATOM 759 C C . ALA A 1 103 ? -11.284 1.200 20.099 1.00 98.06 103 ALA A C 1
ATOM 761 O O . ALA A 1 103 ? -10.930 1.775 21.140 1.00 98.06 103 ALA A O 1
ATOM 762 N N . LEU A 1 104 ? -12.406 0.491 20.002 1.00 97.50 104 LEU A N 1
ATOM 763 C CA . LEU A 1 104 ? -13.275 0.146 21.119 1.00 97.50 104 LEU A CA 1
ATOM 764 C C . LEU A 1 104 ? -13.274 -1.365 21.333 1.00 97.50 104 LEU A C 1
ATOM 766 O O . LEU A 1 104 ? -13.435 -2.109 20.376 1.00 97.50 104 LEU A O 1
ATOM 770 N N . GLU A 1 105 ? -13.221 -1.774 22.590 1.00 95.75 105 GLU A N 1
ATOM 771 C CA . GLU A 1 105 ? -13.301 -3.166 23.037 1.00 95.75 105 GLU A CA 1
ATOM 772 C C . GLU A 1 105 ? -14.543 -3.343 23.911 1.00 95.75 105 GLU A C 1
ATOM 774 O O . GLU A 1 105 ? -14.938 -2.424 24.646 1.00 95.75 105 GLU A O 1
ATOM 779 N N . LYS A 1 106 ? -15.185 -4.512 23.831 1.00 94.50 106 LYS A N 1
ATOM 780 C CA . LYS A 1 106 ? -16.374 -4.835 24.621 1.00 94.50 106 LYS A CA 1
ATOM 781 C C . LYS A 1 106 ? -16.002 -5.608 25.887 1.00 94.50 106 LYS A C 1
ATOM 783 O O . LYS A 1 106 ? -15.970 -6.832 25.896 1.00 94.50 106 LYS A O 1
ATOM 788 N N . GLY A 1 107 ? -15.865 -4.891 26.997 1.00 90.75 107 GLY A N 1
ATOM 789 C CA . GLY A 1 107 ? -15.678 -5.494 28.316 1.00 90.75 107 GLY A CA 1
ATOM 790 C C . GLY A 1 107 ? -16.986 -5.797 29.062 1.00 90.75 107 GLY A C 1
ATOM 791 O O . GLY A 1 107 ? -18.102 -5.540 28.596 1.00 90.75 107 GLY A O 1
ATOM 792 N N . ALA A 1 108 ? -16.848 -6.267 30.307 1.00 89.88 108 ALA A N 1
ATOM 793 C CA . ALA A 1 108 ? -17.974 -6.565 31.204 1.00 89.88 108 ALA A CA 1
ATOM 794 C C . ALA A 1 108 ? -18.879 -5.348 31.495 1.00 89.88 108 ALA A C 1
ATOM 796 O O . ALA A 1 108 ? -20.081 -5.499 31.704 1.00 89.88 108 ALA A O 1
ATOM 797 N N . ASN A 1 109 ? -18.308 -4.139 31.479 1.00 89.50 109 ASN A N 1
ATOM 798 C CA . ASN A 1 109 ? -19.014 -2.879 31.746 1.00 89.50 109 ASN A CA 1
ATOM 799 C C . ASN A 1 109 ? -19.488 -2.169 30.462 1.00 89.50 109 ASN A C 1
ATOM 801 O O . ASN A 1 109 ? -19.886 -1.004 30.510 1.00 89.50 109 ASN A O 1
ATOM 805 N N . GLY A 1 110 ? -19.449 -2.858 29.319 1.00 91.19 110 GLY A N 1
ATOM 806 C CA . GLY A 1 110 ? -19.748 -2.296 28.006 1.00 91.19 110 GLY A CA 1
ATOM 807 C C . GLY A 1 110 ? -18.493 -1.890 27.236 1.00 91.19 110 GLY A C 1
ATOM 808 O O . GLY A 1 110 ? -17.391 -2.341 27.532 1.00 91.19 110 GLY A O 1
ATOM 809 N N . TRP A 1 111 ? -18.686 -1.054 26.217 1.00 94.88 111 TRP A N 1
ATOM 810 C CA . TRP A 1 111 ? -17.618 -0.652 25.304 1.00 94.88 111 TRP A CA 1
ATOM 811 C C . TRP A 1 111 ? -16.700 0.406 25.916 1.00 94.88 111 TRP A C 1
ATOM 813 O O . TRP A 1 111 ? -17.176 1.444 26.383 1.00 94.88 111 TRP A O 1
ATOM 823 N N . SER A 1 112 ? -15.393 0.177 25.839 1.00 94.75 112 SER A N 1
ATOM 824 C CA . SER A 1 112 ? -14.346 1.095 26.293 1.00 94.75 112 SER A CA 1
ATOM 825 C C . SER A 1 112 ? -13.318 1.355 25.203 1.00 94.75 112 SER A C 1
ATOM 827 O O . SER A 1 112 ? -13.069 0.515 24.350 1.00 94.75 112 SER A O 1
ATOM 829 N N . LYS A 1 113 ? -12.715 2.545 25.227 1.00 95.88 113 LYS A N 1
ATOM 830 C CA . LYS A 1 113 ? -11.682 2.943 24.268 1.00 95.88 113 LYS A CA 1
ATOM 831 C C . LYS A 1 113 ? -10.317 2.431 24.713 1.00 95.88 113 LYS A C 1
ATOM 833 O O . LYS A 1 113 ? -9.833 2.861 25.757 1.00 95.88 113 LYS A O 1
ATOM 838 N N . ILE A 1 114 ? -9.708 1.579 23.895 1.00 95.75 114 ILE A N 1
ATOM 839 C CA . ILE A 1 114 ? -8.396 0.962 24.157 1.00 95.75 114 ILE A CA 1
ATOM 840 C C . ILE A 1 114 ? -7.258 1.635 23.375 1.00 95.75 114 ILE A C 1
ATOM 842 O O . ILE A 1 114 ? -6.086 1.511 23.719 1.00 95.75 114 ILE A O 1
ATOM 846 N N . PHE A 1 115 ? -7.598 2.406 22.340 1.00 97.19 115 PHE A N 1
ATOM 847 C CA . PHE A 1 115 ? -6.640 3.105 21.489 1.00 97.19 115 PHE A CA 1
ATOM 848 C C . PHE A 1 115 ? -7.237 4.393 20.939 1.00 97.19 115 PHE A C 1
ATOM 850 O O . PHE A 1 115 ? -8.439 4.470 20.697 1.00 97.19 115 PHE A O 1
ATOM 857 N N . ILE A 1 116 ? -6.395 5.401 20.724 1.00 96.75 116 ILE A N 1
ATOM 858 C CA . ILE A 1 116 ? -6.740 6.613 19.986 1.00 96.75 116 ILE A CA 1
ATOM 859 C C . ILE A 1 116 ? -5.489 7.183 19.325 1.00 96.75 116 ILE A C 1
ATOM 861 O O . ILE A 1 116 ? -4.436 7.279 19.954 1.00 96.75 116 ILE A O 1
ATOM 865 N N . THR A 1 117 ? -5.626 7.608 18.077 1.00 96.56 117 THR A N 1
ATOM 866 C CA . THR A 1 117 ? -4.606 8.355 17.349 1.00 96.56 117 THR A CA 1
ATOM 867 C C . THR A 1 117 ? -5.244 9.506 16.581 1.00 96.56 117 THR A C 1
ATOM 869 O O . THR A 1 117 ? -6.416 9.462 16.198 1.00 96.56 117 THR A O 1
ATOM 872 N N . LYS A 1 118 ? -4.462 10.562 16.379 1.00 94.94 118 LYS A N 1
ATOM 873 C CA . LYS A 1 118 ? -4.811 11.684 15.510 1.00 94.94 118 LYS A CA 1
ATOM 874 C C . LYS A 1 118 ? -3.894 11.610 14.303 1.00 94.94 118 LYS A C 1
ATOM 876 O O . LYS A 1 118 ? -2.680 11.586 14.490 1.00 94.94 118 LYS A O 1
ATOM 881 N N . GLY A 1 119 ? -4.475 11.582 13.110 1.00 90.00 119 GLY A N 1
ATOM 882 C CA . GLY A 1 119 ? -3.700 11.602 11.880 1.00 90.00 119 GLY A CA 1
ATOM 883 C C . GLY A 1 119 ? -2.982 12.939 11.715 1.00 90.00 119 GLY A C 1
ATOM 884 O O . GLY A 1 119 ? -3.453 13.978 12.187 1.00 90.00 119 GLY A O 1
ATOM 885 N N . ALA A 1 120 ? -1.840 12.912 11.032 1.00 85.00 120 ALA A N 1
ATOM 886 C CA . ALA A 1 120 ? -1.093 14.118 10.669 1.00 85.00 120 ALA A CA 1
ATOM 887 C C . ALA A 1 120 ? -1.724 14.888 9.484 1.00 85.00 120 ALA A C 1
ATOM 889 O O . ALA A 1 120 ? -1.226 15.945 9.098 1.00 85.00 120 ALA A O 1
ATOM 890 N N . GLY A 1 121 ? -2.804 14.355 8.904 1.00 88.12 121 GLY A N 1
ATOM 891 C CA . GLY A 1 121 ? -3.467 14.875 7.714 1.00 88.12 121 GLY A CA 1
ATOM 892 C C . GLY A 1 121 ? -4.867 15.438 7.949 1.00 88.12 121 GLY A C 1
ATOM 893 O O . GLY A 1 121 ? -5.368 15.527 9.074 1.00 88.12 121 GLY A O 1
ATOM 894 N N . THR A 1 122 ? -5.484 15.813 6.836 1.00 93.31 122 THR A N 1
ATOM 895 C CA . THR A 1 122 ? -6.843 16.355 6.729 1.00 93.31 122 THR A CA 1
ATOM 896 C C . THR A 1 122 ? -7.839 15.319 6.209 1.00 93.31 122 THR A C 1
ATOM 898 O O . THR A 1 122 ? -9.046 15.518 6.328 1.00 93.31 122 THR A O 1
ATOM 901 N N . GLU A 1 123 ? -7.345 14.211 5.650 1.00 94.81 123 GLU A N 1
ATOM 902 C CA . GLU A 1 123 ? -8.148 13.138 5.060 1.00 94.81 123 GLU A CA 1
ATOM 903 C C . GLU A 1 123 ? -7.590 11.758 5.442 1.00 94.81 123 GLU A C 1
ATOM 905 O O . GLU A 1 123 ? -6.409 11.608 5.785 1.00 94.81 123 GLU A O 1
ATOM 910 N N . ILE A 1 124 ? -8.474 10.757 5.444 1.00 97.50 124 ILE A N 1
ATOM 911 C CA . ILE A 1 124 ? -8.122 9.353 5.681 1.00 97.50 124 ILE A CA 1
ATOM 912 C C . ILE A 1 124 ? -8.053 8.689 4.314 1.00 97.50 124 ILE A C 1
ATOM 914 O O . ILE A 1 124 ? -9.068 8.253 3.784 1.00 97.50 124 ILE A O 1
ATOM 918 N N . ASP A 1 125 ? -6.860 8.640 3.744 1.00 97.69 125 ASP A N 1
ATOM 919 C CA . ASP A 1 125 ? -6.655 8.056 2.421 1.00 97.69 125 ASP A CA 1
ATOM 920 C C . ASP A 1 125 ? -6.816 6.535 2.460 1.00 97.69 125 ASP A C 1
ATOM 922 O O . ASP A 1 125 ? -7.391 5.941 1.554 1.00 97.69 125 ASP A O 1
ATOM 926 N N . TRP A 1 126 ? -6.365 5.896 3.543 1.00 97.88 126 TRP A N 1
ATOM 927 C CA . TRP A 1 126 ? -6.396 4.444 3.637 1.00 97.88 126 TRP A CA 1
ATOM 928 C C . TRP A 1 126 ? -6.729 3.958 5.045 1.00 97.88 126 TRP A C 1
ATOM 930 O O . TRP A 1 126 ? -6.236 4.510 6.029 1.00 97.88 126 TRP A O 1
ATOM 940 N N . ALA A 1 127 ? -7.535 2.909 5.177 1.00 98.19 127 ALA A N 1
ATOM 941 C CA . ALA A 1 127 ? -7.675 2.202 6.446 1.00 98.19 127 ALA A CA 1
ATOM 942 C C . ALA A 1 127 ? -7.989 0.724 6.226 1.00 98.19 127 ALA A C 1
ATOM 944 O O . ALA A 1 127 ? -8.971 0.377 5.576 1.00 98.19 127 ALA A O 1
ATOM 945 N N . TYR A 1 128 ? -7.182 -0.156 6.808 1.00 96.94 128 TYR A N 1
ATOM 946 C CA . TYR A 1 128 ? -7.387 -1.600 6.722 1.00 96.94 128 TYR A CA 1
ATOM 947 C C . TYR A 1 128 ? -6.794 -2.294 7.943 1.00 96.94 128 TYR A C 1
ATOM 949 O O . TYR A 1 128 ? -5.989 -1.708 8.674 1.00 96.94 128 TYR A O 1
ATOM 957 N N . ALA A 1 129 ? -7.173 -3.553 8.145 1.00 96.31 129 ALA A N 1
ATOM 958 C CA . ALA A 1 129 ? -6.538 -4.407 9.131 1.00 96.31 129 ALA A CA 1
ATOM 959 C C . ALA A 1 129 ? -6.176 -5.758 8.519 1.00 96.31 129 ALA A C 1
ATOM 961 O O . ALA A 1 129 ? -7.039 -6.446 7.973 1.00 96.31 129 ALA A O 1
ATOM 962 N N . ALA A 1 130 ? -4.903 -6.125 8.615 1.00 95.62 130 ALA A N 1
ATOM 963 C CA . ALA A 1 130 ? -4.348 -7.302 7.963 1.00 95.62 130 ALA A CA 1
ATOM 964 C C . ALA A 1 130 ? -3.165 -7.855 8.757 1.00 95.62 130 ALA A C 1
ATOM 966 O O . ALA A 1 130 ? -2.424 -7.084 9.363 1.00 95.62 130 ALA A O 1
ATOM 967 N N . ASP A 1 131 ? -2.975 -9.174 8.729 1.00 95.50 131 ASP A N 1
ATOM 968 C CA . ASP A 1 131 ? -1.795 -9.817 9.314 1.00 95.50 131 ASP A CA 1
ATOM 969 C C . ASP A 1 131 ? -0.596 -9.596 8.382 1.00 95.50 131 ASP A C 1
ATOM 971 O O . ASP A 1 131 ? -0.338 -10.368 7.455 1.00 95.50 131 ASP A O 1
ATOM 975 N N . ILE A 1 132 ? 0.108 -8.478 8.567 1.00 95.94 132 ILE A N 1
ATOM 976 C CA . ILE A 1 132 ? 1.288 -8.129 7.769 1.00 95.94 132 ILE A CA 1
ATOM 977 C C . ILE A 1 132 ? 2.571 -8.605 8.437 1.00 95.94 132 ILE A C 1
ATOM 979 O O . ILE A 1 132 ? 3.634 -8.488 7.826 1.00 95.94 132 ILE A O 1
ATOM 983 N N . MET A 1 133 ? 2.520 -9.087 9.681 1.00 94.00 133 MET A N 1
ATOM 984 C CA . MET A 1 133 ? 3.663 -9.644 10.403 1.00 94.00 133 MET A CA 1
ATOM 985 C C . MET A 1 133 ? 3.764 -11.169 10.255 1.00 94.00 133 MET A C 1
ATOM 987 O O . MET A 1 133 ? 4.887 -11.690 10.276 1.00 94.00 133 MET A O 1
ATOM 991 N N . GLY A 1 134 ? 2.664 -11.844 9.937 1.00 92.75 134 GLY A N 1
ATOM 992 C CA . GLY A 1 134 ? 2.525 -13.295 9.838 1.00 92.75 134 GLY A CA 1
ATOM 993 C C . GLY A 1 134 ? 2.515 -13.970 11.209 1.00 92.75 134 GLY A C 1
ATOM 994 O O . GLY A 1 134 ? 3.156 -15.009 11.363 1.00 92.75 134 GLY A O 1
ATOM 995 N N . ASP A 1 135 ? 1.927 -13.333 12.226 1.00 91.62 135 ASP A N 1
ATOM 996 C CA . ASP A 1 135 ? 1.851 -13.874 13.593 1.00 91.62 135 ASP A CA 1
ATOM 997 C C . ASP A 1 135 ? 0.434 -14.316 14.004 1.00 91.62 135 ASP A C 1
ATOM 999 O O . ASP A 1 135 ? 0.225 -14.719 15.153 1.00 91.62 135 ASP A O 1
ATOM 1003 N N . GLY A 1 136 ? -0.516 -14.274 13.065 1.00 91.25 136 GLY A N 1
ATOM 1004 C CA . GLY A 1 136 ? -1.920 -14.615 13.259 1.00 91.25 136 GLY A CA 1
ATOM 1005 C C . GLY A 1 136 ? -2.772 -13.469 13.806 1.00 91.25 136 GLY A C 1
ATOM 1006 O O . GLY A 1 136 ? -3.991 -13.620 13.872 1.00 91.25 136 GLY A O 1
ATOM 1007 N N . ARG A 1 137 ? -2.176 -12.330 14.188 1.00 92.94 137 ARG A N 1
ATOM 1008 C CA . ARG A 1 137 ? -2.909 -11.123 14.590 1.00 92.94 137 ARG A CA 1
ATOM 1009 C C . ARG A 1 137 ? -2.866 -10.081 13.486 1.00 92.94 137 ARG A C 1
ATOM 1011 O O . ARG A 1 137 ? -1.896 -9.954 12.752 1.00 92.94 137 ARG A O 1
ATOM 1018 N N . LYS A 1 138 ? -3.947 -9.312 13.370 1.00 95.50 138 LYS A N 1
ATOM 1019 C CA . LYS A 1 138 ? -4.033 -8.242 12.377 1.00 95.50 138 LYS A CA 1
ATOM 1020 C C . LYS A 1 138 ? -3.396 -6.968 12.916 1.00 95.50 138 LYS A C 1
ATOM 1022 O O . LYS A 1 138 ? -3.764 -6.464 13.976 1.00 95.50 138 LYS A O 1
ATOM 1027 N N . GLU A 1 139 ? -2.506 -6.384 12.128 1.00 96.81 139 GLU A N 1
ATOM 1028 C CA . GLU A 1 139 ? -2.075 -5.007 12.311 1.00 96.81 139 GLU A CA 1
ATOM 1029 C C . GLU A 1 139 ? -3.136 -4.041 11.786 1.00 96.81 139 GLU A C 1
ATOM 1031 O O . GLU A 1 139 ? -3.869 -4.341 10.844 1.00 96.81 139 GLU A O 1
ATOM 1036 N N . ILE A 1 140 ? -3.165 -2.834 12.348 1.00 97.88 140 ILE A N 1
ATOM 1037 C CA . ILE A 1 140 ? -3.941 -1.709 11.825 1.00 97.88 140 ILE A CA 1
ATOM 1038 C C . ILE A 1 140 ? -3.050 -0.862 10.931 1.00 97.88 140 ILE A C 1
ATOM 1040 O O . ILE A 1 140 ? -1.957 -0.451 11.324 1.00 97.88 140 ILE A O 1
ATOM 1044 N N . LEU A 1 141 ? -3.562 -0.534 9.756 1.00 98.12 141 LEU A N 1
ATOM 1045 C CA . LEU A 1 141 ? -2.903 0.286 8.761 1.00 98.12 141 LEU A CA 1
ATOM 1046 C C . LEU A 1 141 ? -3.758 1.534 8.529 1.00 98.12 141 LEU A C 1
ATOM 1048 O O . LEU A 1 141 ? -4.899 1.421 8.088 1.00 98.12 141 LEU A O 1
ATOM 1052 N N . LEU A 1 142 ? -3.220 2.713 8.843 1.00 98.56 142 LEU A N 1
ATOM 1053 C CA . LEU A 1 142 ? -3.915 3.998 8.723 1.00 98.56 142 LEU A CA 1
ATOM 1054 C C . LEU A 1 142 ? -3.125 4.947 7.824 1.00 98.56 142 LEU A C 1
ATOM 1056 O O . LEU A 1 142 ? -2.045 5.408 8.183 1.00 98.56 142 LEU A O 1
ATOM 1060 N N . GLY A 1 143 ? -3.668 5.214 6.645 1.00 98.31 143 GLY A N 1
ATOM 1061 C CA . GLY A 1 143 ? -3.154 6.135 5.647 1.00 98.31 143 GLY A CA 1
ATOM 1062 C C . GLY A 1 143 ? -3.727 7.533 5.826 1.00 98.31 143 GLY A C 1
ATOM 1063 O O . GLY A 1 143 ? -4.941 7.734 5.774 1.00 98.31 143 GLY A O 1
ATOM 1064 N N . TRP A 1 144 ? -2.848 8.509 6.019 1.00 97.62 144 TRP A N 1
ATOM 1065 C CA . TRP A 1 144 ? -3.207 9.912 6.173 1.00 97.62 144 TRP A CA 1
ATOM 1066 C C . TRP A 1 144 ? -2.771 10.708 4.952 1.00 97.62 144 TRP A C 1
ATOM 1068 O O . TRP A 1 144 ? -1.611 10.626 4.534 1.00 97.62 144 TRP A O 1
ATOM 1078 N N . GLN A 1 145 ? -3.675 11.543 4.449 1.00 96.00 145 GLN A N 1
ATOM 1079 C CA . GLN A 1 145 ? -3.355 12.532 3.433 1.00 96.00 145 GLN A CA 1
ATOM 1080 C C . GLN A 1 145 ? -3.392 13.930 4.040 1.00 96.00 145 GLN A C 1
ATOM 1082 O O . GLN A 1 145 ? -4.360 14.340 4.686 1.00 96.00 145 GLN A O 1
ATOM 1087 N N . THR A 1 146 ? -2.307 14.668 3.835 1.00 93.94 146 THR A N 1
ATOM 1088 C CA . THR A 1 146 ? -2.216 16.087 4.172 1.00 93.94 146 THR A CA 1
ATOM 1089 C C . THR A 1 146 ? -2.441 16.896 2.904 1.00 93.94 146 THR A C 1
ATOM 1091 O O . THR A 1 146 ? -1.756 16.675 1.904 1.00 93.94 146 THR A O 1
ATOM 1094 N N . GLU A 1 147 ? -3.366 17.853 2.950 1.00 88.56 147 GLU A N 1
ATOM 1095 C CA . GLU A 1 147 ? -3.614 18.768 1.836 1.00 88.56 147 GLU A CA 1
ATOM 1096 C C . GLU A 1 147 ? -2.307 19.422 1.343 1.00 88.56 147 GLU A C 1
ATOM 1098 O O . GLU A 1 147 ? -1.508 19.946 2.123 1.00 88.56 147 GLU A O 1
ATOM 1103 N N . GLY A 1 148 ? -2.066 19.359 0.031 1.00 87.69 148 GLY A N 1
ATOM 1104 C CA . GLY A 1 148 ? -0.857 19.893 -0.604 1.00 87.69 148 GLY A CA 1
ATOM 1105 C C . GLY A 1 148 ? 0.405 19.032 -0.455 1.00 87.69 148 GLY A C 1
ATOM 1106 O O . GLY A 1 148 ? 1.437 19.388 -1.028 1.00 87.69 148 GLY A O 1
ATOM 1107 N N . SER A 1 149 ? 0.352 17.906 0.265 1.00 91.19 149 SER A N 1
ATOM 1108 C CA . SER A 1 149 ? 1.455 16.939 0.302 1.00 91.19 149 SER A CA 1
ATOM 1109 C C . SER A 1 149 ? 1.557 16.164 -1.011 1.00 91.19 149 SER A C 1
ATOM 1111 O O . SER A 1 149 ? 0.555 15.814 -1.630 1.00 91.19 149 SER A O 1
ATOM 1113 N N . ALA A 1 150 ? 2.790 15.868 -1.427 1.00 90.88 150 ALA A N 1
ATOM 1114 C CA . ALA A 1 150 ? 3.057 15.048 -2.606 1.00 90.88 150 ALA A CA 1
ATOM 1115 C C . ALA A 1 150 ? 2.920 13.540 -2.338 1.00 90.88 150 ALA A C 1
ATOM 1117 O O . ALA A 1 150 ? 2.797 12.778 -3.291 1.00 90.88 150 ALA A O 1
ATOM 1118 N N . GLU A 1 151 ? 2.974 13.110 -1.076 1.00 94.69 151 GLU A N 1
ATOM 1119 C CA . GLU A 1 151 ? 2.857 11.710 -0.653 1.00 94.69 151 GLU A CA 1
ATOM 1120 C C . GLU A 1 151 ? 1.899 11.597 0.542 1.00 94.69 151 GLU A C 1
ATOM 1122 O O . GLU A 1 151 ? 1.828 12.500 1.386 1.00 94.69 151 GLU A O 1
ATOM 1127 N N . ASN A 1 152 ? 1.215 10.461 0.631 1.00 97.25 152 ASN A N 1
ATOM 1128 C CA . ASN A 1 152 ? 0.459 10.039 1.804 1.00 97.25 152 ASN A CA 1
ATOM 1129 C C . ASN A 1 152 ? 1.397 9.342 2.803 1.00 97.25 152 ASN A C 1
ATOM 1131 O O . ASN A 1 152 ? 2.469 8.849 2.433 1.00 97.25 152 ASN A O 1
ATOM 1135 N N . VAL A 1 153 ? 0.992 9.277 4.074 1.00 97.75 153 VAL A N 1
ATOM 1136 C CA . VAL A 1 153 ? 1.744 8.599 5.143 1.00 97.75 153 VAL A CA 1
ATOM 1137 C C . VAL A 1 153 ? 0.909 7.466 5.725 1.00 97.75 153 VAL A C 1
ATOM 1139 O O . VAL A 1 153 ? -0.143 7.707 6.305 1.00 97.75 153 VAL A O 1
ATOM 1142 N N . LEU A 1 154 ? 1.405 6.237 5.610 1.00 98.06 154 LEU A N 1
ATOM 1143 C CA . LEU A 1 154 ? 0.839 5.042 6.224 1.00 98.06 154 LEU A CA 1
ATOM 1144 C C . LEU A 1 154 ? 1.457 4.839 7.604 1.00 98.06 154 LEU A C 1
ATOM 1146 O O . LEU A 1 154 ? 2.649 4.551 7.709 1.00 98.06 154 LEU A O 1
ATOM 1150 N N . GLU A 1 155 ? 0.655 4.943 8.654 1.00 97.94 155 GLU A N 1
ATOM 1151 C CA . GLU A 1 155 ? 1.015 4.549 10.010 1.00 97.94 155 GLU A CA 1
ATOM 1152 C C . GLU A 1 155 ? 0.507 3.136 10.297 1.00 97.94 155 GLU A C 1
ATOM 1154 O O . GLU A 1 155 ? -0.675 2.834 10.137 1.00 97.94 155 GLU A O 1
ATOM 1159 N N . ILE A 1 156 ? 1.405 2.271 10.754 1.00 97.50 156 ILE A N 1
ATOM 1160 C CA . ILE A 1 156 ? 1.105 0.869 11.037 1.00 97.50 156 ILE A CA 1
ATOM 1161 C C . ILE A 1 156 ? 1.174 0.652 12.541 1.00 97.50 156 ILE A C 1
ATOM 1163 O O . ILE A 1 156 ? 2.150 1.053 13.181 1.00 97.50 156 ILE A O 1
ATOM 1167 N N . TYR A 1 157 ? 0.165 -0.002 13.102 1.00 97.31 157 TYR A N 1
ATOM 1168 C CA . TYR A 1 157 ? 0.042 -0.303 14.521 1.00 97.31 157 TYR A CA 1
ATOM 1169 C C . TYR A 1 157 ? -0.138 -1.802 14.735 1.00 97.31 157 TYR A C 1
ATOM 1171 O O . TYR A 1 157 ? -0.891 -2.446 14.018 1.00 97.31 157 TYR A O 1
ATOM 1179 N N . TYR A 1 158 ? 0.523 -2.330 15.758 1.00 95.62 158 TYR A N 1
ATOM 1180 C CA . TYR A 1 158 ? 0.477 -3.742 16.139 1.00 95.62 158 TYR A CA 1
ATOM 1181 C C . TYR A 1 158 ? 0.180 -3.872 17.629 1.00 95.62 158 TYR A C 1
ATOM 1183 O O . TYR A 1 158 ? 0.449 -2.949 18.415 1.00 95.62 158 TYR A O 1
ATOM 1191 N N . TRP A 1 159 ? -0.364 -5.017 18.027 1.00 95.06 159 TRP A N 1
ATOM 1192 C CA . TRP A 1 159 ? -0.652 -5.299 19.425 1.00 95.06 159 TRP A CA 1
ATOM 1193 C C . TRP A 1 159 ? 0.614 -5.700 20.184 1.00 95.06 159 TRP A C 1
ATOM 1195 O O . TRP A 1 159 ? 1.317 -6.645 19.827 1.00 95.06 159 TRP A O 1
ATOM 1205 N N . LYS A 1 160 ? 0.937 -4.979 21.262 1.00 92.94 160 LYS A N 1
ATOM 1206 C CA . LYS A 1 160 ? 2.091 -5.289 22.113 1.00 92.94 160 LYS A CA 1
ATOM 1207 C C . LYS A 1 160 ? 1.888 -4.833 23.545 1.00 92.94 160 LYS A C 1
ATOM 1209 O O . LYS A 1 160 ? 1.804 -3.635 23.807 1.00 92.94 160 LYS A O 1
ATOM 1214 N N . LYS A 1 161 ? 1.998 -5.784 24.482 1.00 90.56 161 LYS A N 1
ATOM 1215 C CA . LYS A 1 161 ? 1.846 -5.546 25.930 1.00 90.56 161 LYS A CA 1
ATOM 1216 C C . LYS A 1 161 ? 0.504 -4.863 26.235 1.00 90.56 161 LYS A C 1
ATOM 1218 O O . LYS A 1 161 ? 0.496 -3.778 26.817 1.00 90.56 161 LYS A O 1
ATOM 1223 N N . ASP A 1 162 ? -0.578 -5.490 25.778 1.00 89.50 162 ASP A N 1
ATOM 1224 C CA . ASP A 1 162 ? -1.970 -5.103 26.054 1.00 89.50 162 ASP A CA 1
ATOM 1225 C C . ASP A 1 162 ? -2.346 -3.706 25.537 1.00 89.50 162 ASP A C 1
ATOM 1227 O O . ASP A 1 162 ? -3.091 -2.957 26.169 1.00 89.50 162 ASP A O 1
ATOM 1231 N N . LYS A 1 163 ? -1.753 -3.309 24.405 1.00 94.25 163 LYS A N 1
ATOM 1232 C CA . LYS A 1 163 ? -2.074 -2.060 23.709 1.00 94.25 163 LYS A CA 1
ATOM 1233 C C . LYS A 1 163 ? -1.598 -2.067 22.262 1.00 94.25 163 LYS A C 1
ATOM 1235 O O . LYS A 1 163 ? -0.563 -2.651 21.934 1.00 94.25 163 LYS A O 1
ATOM 1240 N N . LEU A 1 164 ? -2.261 -1.268 21.433 1.00 95.81 164 LEU A N 1
ATOM 1241 C CA . LEU A 1 164 ? -1.762 -0.902 20.110 1.00 95.81 164 LEU A CA 1
ATOM 1242 C C . LEU A 1 164 ? -0.562 0.045 20.215 1.00 95.81 164 LEU A C 1
ATOM 1244 O O . LEU A 1 164 ? -0.612 1.093 20.864 1.00 95.81 164 LEU A O 1
ATOM 1248 N N . THR A 1 165 ? 0.530 -0.324 19.554 1.00 95.38 165 THR A N 1
ATOM 1249 C CA . THR A 1 165 ? 1.773 0.450 19.489 1.00 95.38 165 THR A CA 1
ATOM 1250 C C . THR A 1 165 ? 2.123 0.722 18.031 1.00 95.38 165 THR A C 1
ATOM 1252 O O . THR A 1 165 ? 1.960 -0.153 17.191 1.00 95.38 165 THR A O 1
ATOM 1255 N N . LYS A 1 166 ? 2.619 1.924 17.709 1.00 95.50 166 LYS A N 1
ATOM 1256 C CA . LYS A 1 166 ? 3.090 2.241 16.352 1.00 95.50 166 LYS A CA 1
ATOM 1257 C C . LYS A 1 166 ? 4.301 1.363 16.010 1.00 95.50 166 LYS A C 1
ATOM 1259 O O . LYS A 1 166 ? 5.300 1.386 16.729 1.00 95.50 166 LYS A O 1
ATOM 1264 N N . LEU A 1 167 ? 4.193 0.592 14.933 1.00 94.81 167 LEU A N 1
ATOM 1265 C CA . LEU A 1 167 ? 5.244 -0.257 14.381 1.00 94.81 167 LEU A CA 1
ATOM 1266 C C . LEU A 1 167 ? 6.151 0.541 13.446 1.00 94.81 167 LEU A C 1
ATOM 1268 O O . LEU A 1 167 ? 7.373 0.526 13.599 1.00 94.81 167 LEU A O 1
ATOM 1272 N N . LYS A 1 168 ? 5.556 1.220 12.458 1.00 95.56 168 LYS A N 1
ATOM 1273 C CA . LYS A 1 168 ? 6.297 1.880 11.381 1.00 95.56 168 LYS A CA 1
ATOM 1274 C C . LYS A 1 168 ? 5.468 2.940 10.664 1.00 95.56 168 LYS A C 1
ATOM 1276 O O . LYS A 1 168 ? 4.243 2.921 10.726 1.00 95.56 168 LYS A O 1
ATOM 1281 N N . GLU A 1 169 ? 6.171 3.819 9.958 1.00 96.12 169 GLU A N 1
ATOM 1282 C CA . GLU A 1 169 ? 5.611 4.752 8.984 1.00 96.12 169 GLU A CA 1
ATOM 1283 C C . GLU A 1 169 ? 6.199 4.471 7.598 1.00 96.12 169 GLU A C 1
ATOM 1285 O O . GLU A 1 169 ? 7.403 4.217 7.468 1.00 96.12 169 GLU A O 1
ATOM 1290 N N . ILE A 1 170 ? 5.352 4.493 6.570 1.00 96.38 170 ILE A N 1
ATOM 1291 C CA . ILE A 1 170 ? 5.733 4.304 5.165 1.00 96.38 170 ILE A CA 1
ATOM 1292 C C . ILE A 1 170 ? 5.040 5.387 4.343 1.00 96.38 170 ILE A C 1
ATOM 1294 O O . ILE A 1 170 ? 3.835 5.565 4.464 1.00 96.38 170 ILE A O 1
ATOM 1298 N N . THR A 1 171 ? 5.773 6.107 3.493 1.00 97.19 171 THR A N 1
ATOM 1299 C CA . THR A 1 171 ? 5.137 7.035 2.545 1.00 97.19 171 THR A CA 1
ATOM 1300 C C . THR A 1 171 ? 4.755 6.323 1.253 1.00 97.19 171 THR A C 1
ATOM 1302 O O . THR A 1 171 ? 5.449 5.387 0.841 1.00 97.19 171 THR A O 1
ATOM 1305 N N . TYR A 1 172 ? 3.669 6.749 0.614 1.00 97.75 172 TYR A N 1
ATOM 1306 C CA . TYR A 1 172 ? 3.149 6.147 -0.615 1.00 97.75 172 TYR A CA 1
ATOM 1307 C C . TYR A 1 172 ? 2.343 7.163 -1.438 1.00 97.75 172 TYR A C 1
ATOM 1309 O O . TYR A 1 172 ? 1.949 8.211 -0.930 1.00 97.75 172 TYR A O 1
ATOM 1317 N N . ASN A 1 173 ? 2.112 6.862 -2.718 1.00 96.50 173 ASN A N 1
ATOM 1318 C CA . ASN A 1 173 ? 1.146 7.585 -3.550 1.00 96.50 173 ASN A CA 1
ATOM 1319 C C . ASN A 1 173 ? -0.077 6.729 -3.859 1.00 96.50 173 ASN A C 1
ATOM 1321 O O . ASN A 1 173 ? -1.181 7.238 -3.787 1.00 96.50 173 ASN A O 1
ATOM 1325 N N . GLU A 1 174 ? 0.129 5.446 -4.155 1.00 96.25 174 GLU A N 1
ATOM 1326 C CA . GLU A 1 174 ? -0.931 4.435 -4.154 1.00 96.25 174 GLU A CA 1
ATOM 1327 C C . GLU A 1 174 ? -0.468 3.250 -3.303 1.00 96.25 174 GLU A C 1
ATOM 1329 O O . GLU A 1 174 ? 0.740 2.996 -3.168 1.00 96.25 174 GLU A O 1
ATOM 1334 N N . LEU A 1 175 ? -1.430 2.537 -2.730 1.00 96.88 175 LEU A N 1
ATOM 1335 C CA . LEU A 1 175 ? -1.206 1.418 -1.826 1.00 96.88 175 LEU A CA 1
ATOM 1336 C C . LEU A 1 175 ? -2.212 0.309 -2.116 1.00 96.88 175 LEU A C 1
ATOM 1338 O O . LEU A 1 175 ? -3.410 0.560 -2.242 1.00 96.88 175 LEU A O 1
ATOM 1342 N N . GLU A 1 176 ? -1.719 -0.923 -2.135 1.00 96.25 176 GLU A N 1
ATOM 1343 C CA . GLU A 1 176 ? -2.548 -2.118 -2.218 1.00 96.25 176 GLU A CA 1
ATOM 1344 C C . GLU A 1 176 ? -2.112 -3.141 -1.165 1.00 96.25 176 GLU A C 1
ATOM 1346 O O . GLU A 1 176 ? -0.916 -3.345 -0.938 1.00 96.25 176 GLU A O 1
ATOM 1351 N N . ALA A 1 177 ? -3.085 -3.783 -0.517 1.00 95.75 177 ALA A N 1
ATOM 1352 C CA . ALA A 1 177 ? -2.848 -4.937 0.339 1.00 95.75 177 ALA A CA 1
ATOM 1353 C C . ALA A 1 177 ? -3.073 -6.212 -0.474 1.00 95.75 177 ALA A C 1
ATOM 1355 O O . ALA A 1 177 ? -4.159 -6.433 -1.001 1.00 95.75 177 ALA A O 1
ATOM 1356 N N . ILE A 1 178 ? -2.031 -7.031 -0.571 1.00 95.44 178 ILE A N 1
ATOM 1357 C CA . ILE A 1 178 ? -2.003 -8.246 -1.377 1.00 95.44 178 ILE A CA 1
ATOM 1358 C C . ILE A 1 178 ? -2.056 -9.449 -0.445 1.00 95.44 178 ILE A C 1
ATOM 1360 O O . ILE A 1 178 ? -1.073 -9.791 0.223 1.00 95.44 178 ILE A O 1
ATOM 1364 N N . GLU A 1 179 ? -3.214 -10.094 -0.424 1.00 92.75 179 GLU A N 1
ATOM 1365 C CA . GLU A 1 179 ? -3.412 -11.403 0.185 1.00 92.75 179 GLU A CA 1
ATOM 1366 C C . GLU A 1 179 ? -3.078 -12.469 -0.863 1.00 92.75 179 GLU A C 1
ATOM 1368 O O . GLU A 1 179 ? -3.612 -12.460 -1.973 1.00 92.75 179 GLU A O 1
ATOM 1373 N N . ILE A 1 180 ? -2.141 -13.359 -0.538 1.00 89.00 180 ILE A N 1
ATOM 1374 C CA . ILE A 1 180 ? -1.685 -14.411 -1.450 1.00 89.00 180 ILE A CA 1
ATOM 1375 C C . ILE A 1 180 ? -2.264 -15.732 -0.961 1.00 89.00 180 ILE A C 1
ATOM 1377 O O . ILE A 1 180 ? -2.110 -16.085 0.206 1.00 89.00 180 ILE A O 1
ATOM 1381 N N . GLU A 1 181 ? -2.936 -16.455 -1.856 1.00 82.94 181 GLU A N 1
ATOM 1382 C CA . GLU A 1 181 ? -3.519 -17.758 -1.540 1.00 82.94 181 GLU A CA 1
ATOM 1383 C C . GLU A 1 181 ? -2.423 -18.711 -1.027 1.00 82.94 181 GLU A C 1
ATOM 1385 O O . GLU A 1 181 ? -1.329 -18.754 -1.588 1.00 82.94 181 GLU A O 1
ATOM 1390 N N . GLU A 1 182 ? -2.713 -19.445 0.053 1.00 82.38 182 GLU A N 1
ATOM 1391 C CA . GLU A 1 182 ? -1.777 -20.329 0.783 1.00 82.38 182 GLU A CA 1
ATOM 1392 C C . GLU A 1 182 ? -0.710 -19.634 1.645 1.00 82.38 182 GLU A C 1
ATOM 1394 O O . GLU A 1 182 ? 0.098 -20.307 2.287 1.00 82.38 182 GLU A O 1
ATOM 1399 N N . GLU A 1 183 ? -0.731 -18.308 1.740 1.00 86.31 183 GLU A N 1
ATOM 1400 C CA . GLU A 1 183 ? 0.151 -17.570 2.631 1.00 86.31 183 GLU A CA 1
ATOM 1401 C C . GLU A 1 183 ? -0.632 -16.849 3.726 1.00 86.31 183 GLU A C 1
ATOM 1403 O O . GLU A 1 183 ? -1.581 -16.119 3.464 1.00 86.31 183 GLU A O 1
ATOM 1408 N N . GLU A 1 184 ? -0.171 -16.981 4.967 1.00 84.50 184 GLU A N 1
ATOM 1409 C CA . GLU A 1 184 ? -0.799 -16.316 6.120 1.00 84.50 184 GLU A CA 1
ATOM 1410 C C . GLU A 1 184 ? -0.570 -14.796 6.105 1.00 84.50 184 GLU A C 1
ATOM 1412 O O . GLU A 1 184 ? -1.318 -14.027 6.701 1.00 84.50 184 GLU A O 1
ATOM 1417 N N . LYS A 1 185 ? 0.471 -14.352 5.396 1.00 92.19 185 LYS A N 1
ATOM 1418 C CA . LYS A 1 185 ? 0.986 -12.992 5.474 1.00 92.19 185 LYS A CA 1
ATOM 1419 C C . LYS A 1 185 ? 0.449 -12.084 4.374 1.00 92.19 185 LYS A C 1
ATOM 1421 O O . LYS A 1 185 ? 0.620 -12.348 3.187 1.00 92.19 185 LYS A O 1
ATOM 1426 N N . THR A 1 186 ? -0.074 -10.928 4.744 1.00 95.88 186 THR A N 1
ATOM 1427 C CA . THR A 1 186 ? -0.431 -9.879 3.784 1.00 95.88 186 THR A CA 1
ATOM 1428 C C . THR A 1 186 ? 0.812 -9.093 3.363 1.00 95.88 186 THR A C 1
ATOM 1430 O O . THR A 1 186 ? 1.634 -8.700 4.196 1.00 95.88 186 THR A O 1
ATOM 1433 N N . ARG A 1 187 ? 0.971 -8.860 2.056 1.00 96.50 187 ARG A N 1
ATOM 1434 C CA . ARG A 1 187 ? 2.018 -7.990 1.494 1.00 96.50 187 ARG A CA 1
ATOM 1435 C C . ARG A 1 187 ? 1.439 -6.619 1.193 1.00 96.50 187 ARG A C 1
ATOM 1437 O O . ARG A 1 187 ? 0.248 -6.492 0.940 1.00 96.50 187 ARG A O 1
ATOM 1444 N N . LEU A 1 188 ? 2.288 -5.599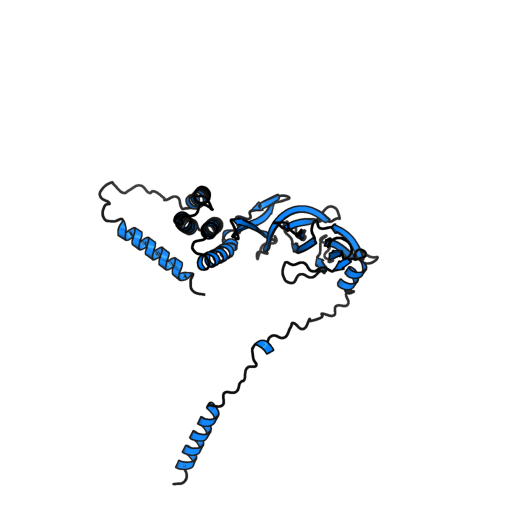 1.169 1.00 97.62 188 LEU A N 1
ATOM 1445 C CA . LEU A 1 188 ? 1.883 -4.254 0.761 1.00 97.62 188 LEU A CA 1
ATOM 1446 C C . LEU A 1 188 ? 2.574 -3.886 -0.543 1.00 97.62 188 LEU A C 1
ATOM 1448 O O . LEU A 1 188 ? 3.800 -3.771 -0.576 1.00 97.62 188 LEU A O 1
ATOM 1452 N N . ALA A 1 189 ? 1.809 -3.675 -1.608 1.00 97.94 189 ALA A N 1
ATOM 1453 C CA . ALA A 1 189 ? 2.343 -3.048 -2.800 1.00 97.94 189 ALA A CA 1
ATOM 1454 C C . ALA A 1 189 ? 2.336 -1.528 -2.629 1.00 97.94 189 ALA A C 1
ATOM 1456 O O . ALA A 1 189 ? 1.293 -0.911 -2.422 1.00 97.94 189 ALA A O 1
ATOM 1457 N N . ILE A 1 190 ? 3.519 -0.925 -2.709 1.00 97.94 190 ILE A N 1
ATOM 1458 C CA . ILE A 1 190 ? 3.717 0.515 -2.572 1.00 97.94 190 ILE A CA 1
ATOM 1459 C C . ILE A 1 190 ? 4.075 1.089 -3.933 1.00 97.94 190 ILE A C 1
ATOM 1461 O O . ILE A 1 190 ? 5.104 0.738 -4.519 1.00 97.94 190 ILE A O 1
ATOM 1465 N N . LEU A 1 191 ? 3.246 2.010 -4.416 1.00 97.75 191 LEU A N 1
ATOM 1466 C CA . LEU A 1 191 ? 3.494 2.752 -5.639 1.00 97.75 191 LEU A CA 1
ATOM 1467 C C . LEU A 1 191 ? 3.884 4.178 -5.259 1.00 97.75 191 LEU A C 1
ATOM 1469 O O . LEU A 1 191 ? 3.110 4.910 -4.641 1.00 97.75 191 LEU A O 1
ATOM 1473 N N . LYS A 1 192 ? 5.095 4.581 -5.643 1.00 96.56 192 LYS A N 1
ATOM 1474 C CA . LYS A 1 192 ? 5.603 5.942 -5.450 1.00 96.56 192 LYS A CA 1
ATOM 1475 C C . LYS A 1 192 ? 5.739 6.651 -6.777 1.00 96.56 192 LYS A C 1
ATOM 1477 O O . LYS A 1 192 ? 6.407 6.142 -7.675 1.00 96.56 192 LYS A O 1
ATOM 1482 N N . ARG A 1 193 ? 5.136 7.829 -6.895 1.00 94.62 193 ARG A N 1
ATOM 1483 C CA . ARG A 1 193 ? 5.319 8.709 -8.044 1.00 94.62 193 ARG A CA 1
ATOM 1484 C C . ARG A 1 193 ? 6.785 9.115 -8.106 1.00 94.62 193 ARG A C 1
ATOM 1486 O O . ARG A 1 193 ? 7.381 9.476 -7.096 1.00 94.62 193 ARG A O 1
ATOM 1493 N N . ASP A 1 194 ? 7.362 9.033 -9.292 1.00 92.50 194 ASP A N 1
ATOM 1494 C CA . ASP A 1 194 ? 8.778 9.324 -9.495 1.00 92.50 194 ASP A CA 1
ATOM 1495 C C . ASP A 1 194 ? 8.941 10.210 -10.736 1.00 92.50 194 ASP A C 1
ATOM 1497 O O . ASP A 1 194 ? 8.834 11.434 -10.642 1.00 92.50 194 ASP A O 1
ATOM 1501 N N . MET A 1 195 ? 9.111 9.631 -11.925 1.00 88.31 195 MET A N 1
ATOM 1502 C CA . MET A 1 195 ? 9.300 10.424 -13.142 1.00 88.31 195 MET A CA 1
ATOM 1503 C C . MET A 1 195 ? 7.967 10.773 -13.803 1.00 88.31 195 MET A C 1
ATOM 1505 O O . MET A 1 195 ? 7.259 9.892 -14.290 1.00 88.31 195 MET A O 1
ATOM 1509 N N . ALA A 1 196 ? 7.675 12.076 -13.872 1.00 85.94 196 ALA A N 1
ATOM 1510 C CA . ALA A 1 196 ? 6.427 12.617 -14.406 1.00 85.94 196 ALA A CA 1
ATOM 1511 C C . ALA A 1 196 ? 5.202 12.000 -13.704 1.00 85.94 196 ALA A C 1
ATOM 1513 O O . ALA A 1 196 ? 4.952 12.258 -12.528 1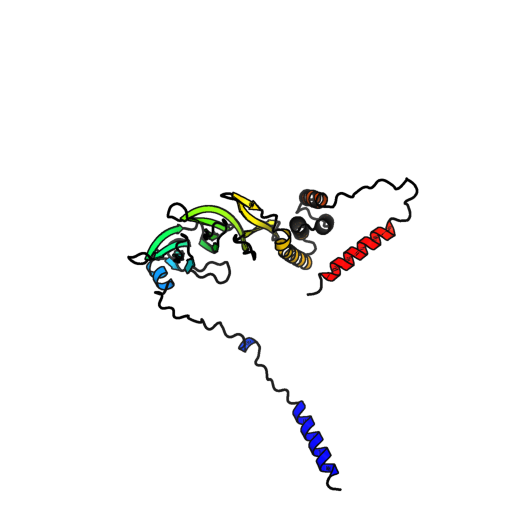.00 85.94 196 ALA A O 1
ATOM 1514 N N . ASP A 1 197 ? 4.439 11.187 -14.419 1.00 84.94 197 ASP A N 1
ATOM 1515 C CA . ASP A 1 197 ? 3.228 10.527 -13.951 1.00 84.94 197 ASP A CA 1
ATOM 1516 C C . ASP A 1 197 ? 3.384 8.999 -13.856 1.00 84.94 197 ASP A C 1
ATOM 1518 O O . ASP A 1 197 ? 2.386 8.274 -13.853 1.00 84.94 197 ASP A O 1
ATOM 1522 N N . ALA A 1 198 ? 4.625 8.506 -13.805 1.00 92.38 198 ALA A N 1
ATOM 1523 C CA . ALA A 1 198 ? 4.940 7.098 -13.611 1.00 92.38 198 ALA A CA 1
ATOM 1524 C C . ALA A 1 198 ? 5.281 6.766 -12.153 1.00 92.38 198 ALA A C 1
ATOM 1526 O O . ALA A 1 198 ? 5.689 7.621 -11.361 1.00 92.38 198 ALA A O 1
ATOM 1527 N N . TYR A 1 199 ? 5.109 5.489 -11.821 1.00 95.00 199 TYR A N 1
ATOM 1528 C CA . TYR A 1 199 ? 5.233 4.958 -10.474 1.00 95.00 199 TYR A CA 1
ATOM 1529 C C . TYR A 1 199 ? 6.366 3.940 -10.373 1.00 95.00 199 TYR A C 1
ATOM 1531 O O . TYR A 1 199 ? 6.396 2.924 -11.074 1.00 95.00 199 TYR A O 1
ATOM 1539 N N . LYS A 1 200 ? 7.263 4.158 -9.419 1.00 96.19 200 LYS A N 1
ATOM 1540 C CA . LYS A 1 200 ? 8.139 3.109 -8.921 1.00 96.19 200 LYS A CA 1
ATOM 1541 C C . LYS A 1 200 ? 7.333 2.208 -7.988 1.00 96.19 200 LYS A C 1
ATOM 1543 O O . LYS A 1 200 ? 6.831 2.674 -6.968 1.00 96.19 200 LYS A O 1
ATOM 1548 N N . VAL A 1 201 ? 7.237 0.930 -8.342 1.00 97.69 201 VAL A N 1
ATOM 1549 C CA . VAL A 1 201 ? 6.451 -0.067 -7.601 1.00 97.69 201 VAL A CA 1
ATOM 1550 C C . VAL A 1 201 ? 7.377 -0.993 -6.820 1.00 97.69 201 VAL A C 1
ATOM 1552 O O . VAL A 1 201 ? 8.388 -1.458 -7.359 1.00 97.69 201 VAL A O 1
ATOM 1555 N N . ASP A 1 202 ? 7.033 -1.280 -5.571 1.00 97.62 202 ASP A N 1
ATOM 1556 C CA . ASP A 1 202 ? 7.672 -2.311 -4.754 1.00 97.62 202 ASP A CA 1
ATOM 1557 C C . ASP A 1 202 ? 6.609 -3.150 -4.033 1.00 97.62 202 ASP A C 1
ATOM 1559 O O . ASP A 1 202 ? 5.543 -2.637 -3.704 1.00 97.62 202 ASP A O 1
ATOM 1563 N N . LEU A 1 203 ? 6.903 -4.427 -3.794 1.00 97.44 203 LEU A N 1
ATOM 1564 C CA . LEU A 1 203 ? 6.061 -5.339 -3.022 1.00 97.44 203 LEU A CA 1
ATOM 1565 C C . LEU A 1 203 ? 6.777 -5.627 -1.707 1.00 97.44 203 LEU A C 1
ATOM 1567 O O . LEU A 1 203 ? 7.866 -6.199 -1.703 1.00 97.44 203 LEU A O 1
ATOM 1571 N N . LEU A 1 204 ? 6.187 -5.200 -0.598 1.00 97.06 204 LEU A N 1
ATOM 1572 C CA . LEU A 1 204 ? 6.802 -5.226 0.720 1.00 97.06 204 LEU A CA 1
ATOM 1573 C C . LEU A 1 204 ? 6.246 -6.358 1.584 1.00 97.06 204 LEU A C 1
ATOM 1575 O O . LEU A 1 204 ? 5.044 -6.613 1.609 1.00 97.06 204 LEU A O 1
ATOM 1579 N N . THR A 1 205 ? 7.135 -6.975 2.357 1.00 95.88 205 THR A N 1
ATOM 1580 C CA . THR A 1 205 ? 6.815 -7.962 3.391 1.00 95.88 205 THR A CA 1
ATOM 1581 C C . THR A 1 205 ? 7.623 -7.684 4.657 1.00 95.88 205 THR A C 1
ATOM 1583 O O . THR A 1 205 ? 8.724 -7.122 4.608 1.00 95.88 205 THR A O 1
ATOM 1586 N N . TRP A 1 206 ? 7.097 -8.074 5.816 1.00 94.06 206 TRP A N 1
ATOM 1587 C CA . TRP A 1 206 ? 7.826 -7.966 7.078 1.00 94.06 206 TRP A CA 1
ATOM 1588 C C . TRP A 1 206 ? 8.761 -9.157 7.300 1.00 94.06 206 TRP A C 1
ATOM 1590 O O . TRP A 1 206 ? 8.475 -10.300 6.945 1.00 94.06 206 TRP A O 1
ATOM 1600 N N . LYS A 1 207 ? 9.873 -8.910 7.979 1.00 90.88 207 LYS A N 1
ATOM 1601 C CA . LYS A 1 207 ? 10.788 -9.932 8.479 1.00 90.88 207 LYS A CA 1
ATOM 1602 C C . LYS A 1 207 ? 11.232 -9.526 9.881 1.00 90.88 207 LYS A C 1
ATOM 1604 O O . LYS A 1 207 ? 12.165 -8.737 10.043 1.00 90.88 207 LYS A O 1
ATOM 1609 N N . GLY A 1 208 ? 10.513 -10.023 10.888 1.00 84.81 208 GLY A N 1
ATOM 1610 C CA . GLY A 1 208 ? 10.538 -9.440 12.233 1.00 84.81 208 GLY A CA 1
ATOM 1611 C C . GLY A 1 208 ? 10.043 -7.990 12.193 1.00 84.81 208 GLY A C 1
ATOM 1612 O O . GLY A 1 208 ? 9.091 -7.685 11.483 1.00 84.81 208 GLY A O 1
ATOM 1613 N N . ASP A 1 209 ? 10.751 -7.083 12.867 1.00 81.38 209 ASP A N 1
ATOM 1614 C CA . ASP A 1 209 ? 10.408 -5.648 12.917 1.00 81.38 209 ASP A CA 1
ATOM 1615 C C . ASP A 1 209 ? 10.862 -4.859 11.664 1.00 81.38 209 ASP A C 1
ATOM 1617 O O . ASP A 1 209 ? 10.723 -3.635 11.588 1.00 81.38 209 ASP A O 1
ATOM 1621 N N . SER A 1 210 ? 11.469 -5.533 10.681 1.00 88.94 210 SER A N 1
ATOM 1622 C CA . SER A 1 210 ? 11.973 -4.909 9.451 1.00 88.94 210 SER A CA 1
ATOM 1623 C C . SER A 1 210 ? 11.029 -5.133 8.276 1.00 88.94 210 SER A C 1
ATOM 1625 O O . SER A 1 210 ? 10.463 -6.209 8.134 1.00 88.94 210 SER A O 1
ATOM 1627 N N . VAL A 1 211 ? 10.928 -4.141 7.392 1.00 93.94 211 VAL A N 1
ATOM 1628 C CA . VAL A 1 211 ? 10.205 -4.244 6.115 1.00 93.94 211 VAL A CA 1
ATOM 1629 C C . VAL A 1 211 ? 11.219 -4.416 4.991 1.00 93.94 211 VAL A C 1
ATOM 1631 O O . VAL A 1 211 ? 12.228 -3.704 4.960 1.00 93.94 211 VAL A O 1
ATOM 1634 N N . VAL A 1 212 ? 10.983 -5.378 4.106 1.00 95.88 212 VAL A N 1
ATOM 1635 C CA . VAL A 1 212 ? 11.865 -5.717 2.984 1.00 95.88 212 VAL A CA 1
ATOM 1636 C C . VAL A 1 212 ? 11.045 -5.969 1.722 1.00 95.88 212 VAL A C 1
ATOM 1638 O O . VAL A 1 212 ? 9.857 -6.266 1.801 1.00 95.88 212 VAL A O 1
ATOM 1641 N N . ALA A 1 213 ? 11.690 -5.875 0.564 1.00 96.38 213 ALA A N 1
ATOM 1642 C CA . ALA A 1 213 ? 11.116 -6.311 -0.703 1.00 96.38 213 ALA A CA 1
ATOM 1643 C C . ALA A 1 213 ? 10.866 -7.831 -0.711 1.00 96.38 213 ALA A C 1
ATOM 1645 O O . ALA A 1 213 ? 11.777 -8.609 -0.407 1.00 96.38 213 ALA A O 1
ATOM 1646 N N . ASP A 1 214 ? 9.667 -8.252 -1.109 1.00 95.12 214 ASP A N 1
ATOM 1647 C CA . ASP A 1 214 ? 9.289 -9.658 -1.268 1.00 95.12 214 ASP A CA 1
ATOM 1648 C C . ASP A 1 214 ? 9.613 -10.164 -2.681 1.00 95.12 214 ASP A C 1
ATOM 1650 O O . ASP A 1 214 ? 8.747 -10.364 -3.534 1.00 95.12 214 ASP A O 1
ATOM 1654 N N . MET A 1 215 ? 10.909 -10.356 -2.942 1.00 94.81 215 MET A N 1
ATOM 1655 C CA . MET A 1 215 ? 11.409 -10.762 -4.263 1.00 94.81 215 MET A CA 1
ATOM 1656 C C . MET A 1 215 ? 10.880 -12.126 -4.729 1.00 94.81 215 MET A C 1
ATOM 1658 O O . MET A 1 215 ? 10.894 -12.400 -5.927 1.00 94.81 215 MET A O 1
ATOM 1662 N N . ASN A 1 216 ? 10.415 -12.978 -3.809 1.00 93.62 216 ASN A N 1
ATOM 1663 C CA . ASN A 1 216 ? 9.871 -14.295 -4.144 1.00 93.62 216 ASN A CA 1
ATOM 1664 C C . ASN A 1 216 ? 8.555 -14.182 -4.921 1.00 93.62 216 ASN A C 1
ATOM 1666 O O . ASN A 1 216 ? 8.302 -14.987 -5.814 1.00 93.62 216 ASN A O 1
ATOM 1670 N N . TYR A 1 217 ? 7.758 -13.157 -4.612 1.00 94.25 217 TYR A N 1
ATOM 1671 C CA . TYR A 1 217 ? 6.452 -12.909 -5.221 1.00 94.25 217 TYR A CA 1
ATOM 1672 C C . TYR A 1 217 ? 6.483 -11.846 -6.322 1.00 94.25 217 TYR A C 1
ATOM 1674 O O . TYR A 1 217 ? 5.463 -11.562 -6.949 1.00 94.25 217 TYR A O 1
ATOM 1682 N N . TYR A 1 218 ? 7.657 -11.289 -6.632 1.00 96.00 218 TYR A N 1
ATOM 1683 C CA . TYR A 1 218 ? 7.785 -10.373 -7.758 1.00 96.00 218 TYR A CA 1
ATOM 1684 C C . TYR A 1 218 ? 7.381 -10.997 -9.109 1.00 96.00 218 TYR A C 1
ATOM 1686 O O . TYR A 1 218 ? 6.661 -10.324 -9.845 1.00 96.00 218 TYR A O 1
ATOM 1694 N N . PRO A 1 219 ? 7.775 -12.241 -9.470 1.00 96.12 219 PRO A N 1
ATOM 1695 C CA . PRO A 1 219 ? 7.422 -12.824 -10.766 1.00 96.12 219 PRO A CA 1
ATOM 1696 C C . PRO A 1 219 ? 5.925 -12.845 -11.075 1.00 96.12 219 PRO A C 1
ATOM 1698 O O . PRO A 1 219 ? 5.545 -12.584 -12.218 1.00 96.12 219 PRO A O 1
ATOM 1701 N N . SER A 1 220 ? 5.092 -13.131 -10.073 1.00 94.50 220 SER A N 1
ATOM 1702 C CA . SER A 1 220 ? 3.635 -13.144 -10.207 1.00 94.50 220 SER A CA 1
ATOM 1703 C C . SER A 1 220 ? 3.052 -11.734 -10.160 1.00 94.50 220 SER A C 1
ATOM 1705 O O . SER A 1 220 ? 2.358 -11.342 -11.094 1.00 94.50 220 SER A O 1
ATOM 1707 N N . TYR A 1 221 ? 3.384 -10.944 -9.136 1.00 95.44 221 TYR A N 1
ATOM 1708 C CA . TYR A 1 221 ? 2.810 -9.608 -8.948 1.00 95.44 221 TYR A CA 1
ATOM 1709 C C . TYR A 1 221 ? 3.163 -8.643 -10.094 1.00 95.44 221 TYR A C 1
ATOM 1711 O O . TYR A 1 221 ? 2.316 -7.911 -10.604 1.00 95.44 221 TYR A O 1
ATOM 1719 N N . PHE A 1 222 ? 4.408 -8.668 -10.585 1.00 97.50 222 PHE A N 1
ATOM 1720 C CA . PHE A 1 222 ? 4.838 -7.739 -11.634 1.00 97.50 222 PHE A CA 1
ATOM 1721 C C . PHE A 1 222 ? 4.246 -8.032 -13.019 1.00 97.50 222 PHE A C 1
ATOM 1723 O O . PHE A 1 222 ? 4.430 -7.208 -13.914 1.00 97.50 222 PHE A O 1
ATOM 1730 N N . GLN A 1 223 ? 3.488 -9.119 -13.215 1.00 97.44 223 GLN A N 1
ATOM 1731 C CA . GLN A 1 223 ? 2.716 -9.301 -14.453 1.00 97.44 223 GLN A CA 1
ATOM 1732 C C . GLN A 1 223 ? 1.682 -8.183 -14.638 1.00 97.44 223 GLN A C 1
ATOM 1734 O O . GLN A 1 223 ? 1.532 -7.652 -15.739 1.00 97.44 223 GLN A O 1
ATOM 1739 N N . GLU A 1 224 ? 1.025 -7.759 -13.558 1.00 95.06 224 GLU A N 1
ATOM 1740 C CA . GLU A 1 224 ? 0.035 -6.680 -13.602 1.00 95.06 224 GLU A CA 1
ATOM 1741 C C . GLU A 1 224 ? 0.696 -5.321 -13.858 1.00 95.06 224 GLU A C 1
ATOM 1743 O O . GLU A 1 224 ? 0.221 -4.524 -14.671 1.00 95.06 224 GLU A O 1
ATOM 1748 N N . VAL A 1 225 ? 1.864 -5.090 -13.251 1.00 97.56 225 VAL A N 1
ATOM 1749 C CA . VAL A 1 225 ? 2.675 -3.882 -13.475 1.00 97.56 225 VAL A CA 1
ATOM 1750 C C . VAL A 1 225 ? 3.176 -3.811 -14.924 1.00 97.56 225 VAL A C 1
ATOM 1752 O O . VAL A 1 225 ? 3.158 -2.740 -15.536 1.00 97.56 225 VAL A O 1
ATOM 1755 N N . ILE A 1 226 ? 3.582 -4.944 -15.509 1.00 98.56 226 ILE A N 1
ATOM 1756 C CA . ILE A 1 226 ? 3.935 -5.043 -16.934 1.00 98.56 226 ILE A CA 1
ATOM 1757 C C . ILE A 1 226 ? 2.736 -4.648 -17.799 1.00 98.56 226 ILE A C 1
ATOM 1759 O O . ILE A 1 226 ? 2.878 -3.784 -18.666 1.00 98.56 226 ILE A O 1
ATOM 1763 N N . ALA A 1 227 ? 1.556 -5.225 -17.551 1.00 98.12 227 ALA A N 1
ATOM 1764 C CA . ALA A 1 227 ? 0.345 -4.919 -18.312 1.00 98.12 227 ALA A CA 1
ATOM 1765 C C . ALA A 1 227 ? -0.042 -3.431 -18.209 1.00 98.12 227 ALA A C 1
ATOM 1767 O O . ALA A 1 227 ? -0.410 -2.800 -19.206 1.00 98.12 227 ALA A O 1
ATOM 1768 N N . TYR A 1 228 ? 0.101 -2.838 -17.021 1.00 96.88 228 TYR A N 1
ATOM 1769 C CA . TYR A 1 228 ? -0.088 -1.405 -16.810 1.00 96.88 228 TYR A CA 1
ATOM 1770 C C . TYR A 1 228 ? 0.846 -0.566 -17.695 1.00 96.88 228 TYR A C 1
ATOM 1772 O O . TYR A 1 228 ? 0.372 0.289 -18.449 1.00 96.88 228 TYR A O 1
ATOM 1780 N N . TYR A 1 229 ? 2.157 -0.826 -17.674 1.00 97.62 229 TYR A N 1
ATOM 1781 C CA . TYR A 1 229 ? 3.104 -0.036 -18.467 1.00 97.62 229 TYR A CA 1
ATOM 1782 C C . TYR A 1 229 ? 3.016 -0.295 -19.971 1.00 97.62 229 TYR A C 1
ATOM 1784 O O . TYR A 1 229 ? 3.216 0.633 -20.753 1.00 97.62 229 TYR A O 1
ATOM 1792 N N . GLN A 1 230 ? 2.651 -1.504 -20.398 1.00 97.94 230 GLN A N 1
ATOM 1793 C CA . GLN A 1 230 ? 2.362 -1.787 -21.807 1.00 97.94 230 GLN A CA 1
ATOM 1794 C C . GLN A 1 230 ? 1.207 -0.926 -22.332 1.00 97.94 230 GLN A C 1
ATOM 1796 O O . GLN A 1 230 ? 1.316 -0.355 -23.418 1.00 97.94 230 GLN A O 1
ATOM 1801 N N . ARG A 1 231 ? 0.138 -0.760 -21.543 1.00 97.19 231 ARG A N 1
ATOM 1802 C CA . ARG A 1 231 ? -0.976 0.147 -21.864 1.00 97.19 231 ARG A CA 1
ATOM 1803 C C . ARG A 1 231 ? -0.549 1.618 -21.857 1.00 97.19 231 ARG A C 1
ATOM 1805 O O . ARG A 1 231 ? -0.865 2.353 -22.781 1.00 97.19 231 ARG A O 1
ATOM 1812 N N . ARG A 1 232 ? 0.257 2.048 -20.885 1.00 94.38 232 ARG A N 1
ATOM 1813 C CA . ARG A 1 232 ? 0.799 3.423 -20.867 1.00 94.38 232 ARG A CA 1
ATOM 1814 C C . ARG A 1 232 ? 1.667 3.730 -22.092 1.00 94.38 232 ARG A C 1
ATOM 1816 O O . ARG A 1 232 ? 1.651 4.849 -22.598 1.00 94.38 232 ARG A O 1
ATOM 1823 N N . ILE A 1 233 ? 2.411 2.743 -22.591 1.00 96.25 233 ILE A N 1
ATOM 1824 C CA . ILE A 1 233 ? 3.210 2.862 -23.819 1.00 96.25 233 ILE A CA 1
ATOM 1825 C C . ILE A 1 233 ? 2.323 2.899 -25.063 1.00 96.25 233 ILE A C 1
ATOM 1827 O O . ILE A 1 233 ? 2.650 3.626 -25.996 1.00 96.25 233 ILE A O 1
ATOM 1831 N N . SER A 1 234 ? 1.218 2.147 -25.109 1.00 95.44 234 SER A N 1
ATOM 1832 C CA . SER A 1 234 ? 0.303 2.224 -26.256 1.00 95.44 234 SER A CA 1
ATOM 1833 C C . SER A 1 234 ? -0.391 3.587 -26.350 1.00 95.44 234 SER A C 1
ATOM 1835 O O . SER A 1 234 ? -0.665 4.048 -27.456 1.00 95.44 234 SER A O 1
ATOM 1837 N N . GLU A 1 235 ? -0.619 4.246 -25.213 1.00 93.62 235 GLU A N 1
ATOM 1838 C CA . GLU A 1 235 ? -1.173 5.601 -25.132 1.00 93.62 235 GLU A CA 1
ATOM 1839 C C . GLU A 1 235 ? -0.132 6.683 -25.458 1.00 93.62 235 GLU A C 1
ATOM 1841 O O . GLU A 1 235 ? -0.421 7.613 -26.213 1.00 93.62 235 GLU A O 1
ATOM 1846 N N . VAL A 1 236 ? 1.087 6.566 -24.917 1.00 92.25 236 VAL A N 1
ATOM 1847 C CA . VAL A 1 236 ? 2.167 7.551 -25.105 1.00 92.25 236 VAL A CA 1
ATOM 1848 C C . VAL A 1 236 ? 3.493 6.843 -25.445 1.00 92.25 236 VAL A C 1
ATOM 1850 O O . VAL A 1 236 ? 4.344 6.662 -24.567 1.00 92.25 236 VAL A O 1
ATOM 1853 N N . PRO A 1 237 ? 3.717 6.453 -26.717 1.00 90.69 237 PRO A N 1
ATOM 1854 C CA . PRO A 1 237 ? 4.866 5.625 -27.110 1.00 90.69 237 PRO A CA 1
ATOM 1855 C C . PRO A 1 237 ? 6.233 6.290 -26.923 1.00 90.69 237 PRO A C 1
ATOM 1857 O O . PRO A 1 237 ? 7.224 5.606 -26.658 1.00 90.69 237 PRO A O 1
ATOM 1860 N N . ASP A 1 238 ? 6.283 7.617 -27.039 1.00 91.50 238 ASP A N 1
ATOM 1861 C CA . ASP A 1 238 ? 7.520 8.401 -26.960 1.00 91.50 238 ASP A CA 1
ATOM 1862 C C . ASP A 1 238 ? 7.904 8.767 -25.512 1.00 91.50 238 ASP A C 1
ATOM 1864 O O . ASP A 1 238 ? 8.988 9.304 -25.265 1.00 91.50 238 ASP A O 1
ATOM 1868 N N . ALA A 1 239 ? 7.055 8.446 -24.527 1.00 92.94 239 ALA A N 1
ATOM 1869 C CA . ALA A 1 239 ? 7.350 8.653 -23.113 1.00 92.94 239 ALA A CA 1
ATOM 1870 C C . ALA A 1 239 ? 8.409 7.649 -22.630 1.00 92.94 239 ALA A C 1
ATOM 1872 O O . ALA A 1 239 ? 8.121 6.517 -22.238 1.00 92.94 239 ALA A O 1
ATOM 1873 N N . THR A 1 240 ? 9.671 8.079 -22.634 1.00 95.44 240 THR A N 1
ATOM 1874 C CA . THR A 1 240 ? 10.824 7.220 -22.317 1.00 95.44 240 THR A CA 1
ATOM 1875 C C . THR A 1 240 ? 10.780 6.636 -20.900 1.00 95.44 240 THR A C 1
ATOM 1877 O O . THR A 1 240 ? 11.258 5.524 -20.678 1.00 95.44 240 THR A O 1
ATOM 1880 N N . TYR A 1 241 ? 10.167 7.335 -19.943 1.00 95.12 241 TYR A N 1
ATOM 1881 C CA . TYR A 1 241 ? 9.989 6.833 -18.579 1.00 95.12 241 TYR A CA 1
ATOM 1882 C C . TYR A 1 241 ? 9.064 5.606 -18.514 1.00 95.12 241 TYR A C 1
ATOM 1884 O O . TYR A 1 241 ? 9.330 4.707 -17.721 1.00 95.12 241 TYR A O 1
ATOM 1892 N N . ASN A 1 242 ? 8.057 5.489 -19.389 1.00 96.31 242 ASN A N 1
ATOM 1893 C CA . ASN A 1 242 ? 7.208 4.294 -19.436 1.00 96.31 242 ASN A CA 1
ATOM 1894 C C . ASN A 1 242 ? 8.013 3.058 -19.864 1.00 96.31 242 ASN A C 1
ATOM 1896 O O . ASN A 1 242 ? 7.868 1.992 -19.275 1.00 96.31 242 ASN A O 1
ATOM 1900 N N . TRP A 1 243 ? 8.921 3.207 -20.835 1.00 97.62 243 TRP A N 1
ATOM 1901 C CA . TRP A 1 243 ? 9.836 2.133 -21.241 1.00 97.62 243 TRP A CA 1
ATOM 1902 C C . TRP A 1 243 ? 10.801 1.726 -20.127 1.00 97.62 243 TRP A C 1
ATOM 1904 O O . TRP A 1 243 ? 11.121 0.547 -19.987 1.00 97.62 243 TRP A O 1
ATOM 1914 N N . TYR A 1 244 ? 11.248 2.685 -19.316 1.00 98.06 244 TYR A N 1
ATOM 1915 C CA . TYR A 1 244 ? 12.096 2.407 -18.160 1.00 98.06 244 TYR A CA 1
ATOM 1916 C C . TYR A 1 244 ? 11.374 1.599 -17.084 1.00 98.06 244 TYR A C 1
ATOM 1918 O O . TYR A 1 244 ? 11.907 0.580 -16.651 1.00 98.06 244 TYR A O 1
ATOM 1926 N N . TYR A 1 245 ? 10.163 1.993 -16.686 1.00 98.12 245 TYR A N 1
ATOM 1927 C CA . TYR A 1 245 ? 9.425 1.222 -15.683 1.00 98.12 245 TYR A CA 1
ATOM 1928 C C . TYR A 1 245 ? 8.859 -0.089 -16.234 1.00 98.12 245 TYR A C 1
ATOM 1930 O O . TYR A 1 245 ? 8.757 -1.051 -15.478 1.00 98.12 245 TYR A O 1
ATOM 1938 N N . LEU A 1 246 ? 8.593 -0.192 -17.543 1.00 98.56 246 LEU A N 1
ATOM 1939 C CA . LEU A 1 246 ? 8.342 -1.488 -18.179 1.00 98.56 246 LEU A CA 1
ATOM 1940 C C . LEU A 1 246 ? 9.567 -2.408 -18.048 1.00 98.56 246 LEU A C 1
ATOM 1942 O O . LEU A 1 246 ? 9.427 -3.583 -17.714 1.00 98.56 246 LEU A O 1
ATOM 1946 N N . ALA A 1 247 ? 10.774 -1.886 -18.286 1.00 98.56 247 ALA A N 1
ATOM 1947 C CA . ALA A 1 247 ? 12.002 -2.653 -18.108 1.00 98.56 247 ALA A CA 1
ATOM 1948 C C . ALA A 1 247 ? 12.233 -3.060 -16.644 1.00 98.56 247 ALA A C 1
ATOM 1950 O O . ALA A 1 247 ? 12.569 -4.215 -16.395 1.00 98.56 247 ALA A O 1
ATOM 1951 N N . ASP A 1 248 ? 12.034 -2.149 -15.685 1.00 98.50 248 ASP A N 1
ATOM 1952 C CA . ASP A 1 248 ? 12.106 -2.450 -14.245 1.00 98.50 248 ASP A CA 1
ATOM 1953 C C . ASP A 1 248 ? 11.119 -3.561 -13.861 1.00 98.50 248 ASP A C 1
ATOM 1955 O O . ASP A 1 248 ? 11.496 -4.526 -13.194 1.00 98.50 248 ASP A O 1
ATOM 1959 N N . ALA A 1 249 ? 9.884 -3.484 -14.365 1.00 98.56 249 ALA A N 1
ATOM 1960 C CA . ALA A 1 249 ? 8.868 -4.501 -14.137 1.00 98.56 249 ALA A CA 1
ATOM 1961 C C . ALA A 1 249 ? 9.265 -5.860 -14.733 1.00 98.56 249 ALA A C 1
ATOM 1963 O O . ALA A 1 249 ? 9.136 -6.877 -14.059 1.00 98.56 249 ALA A O 1
ATOM 1964 N N . HIS A 1 250 ? 9.835 -5.896 -15.943 1.00 98.69 250 HIS A N 1
ATOM 1965 C CA . HIS A 1 250 ? 10.374 -7.131 -16.521 1.00 98.69 250 HIS A CA 1
ATOM 1966 C C . HIS A 1 250 ? 11.549 -7.707 -15.717 1.00 98.69 250 HIS A C 1
ATOM 1968 O O . HIS A 1 250 ? 11.609 -8.922 -15.535 1.00 98.69 250 HIS A O 1
ATOM 1974 N N . VAL A 1 251 ? 12.460 -6.871 -15.201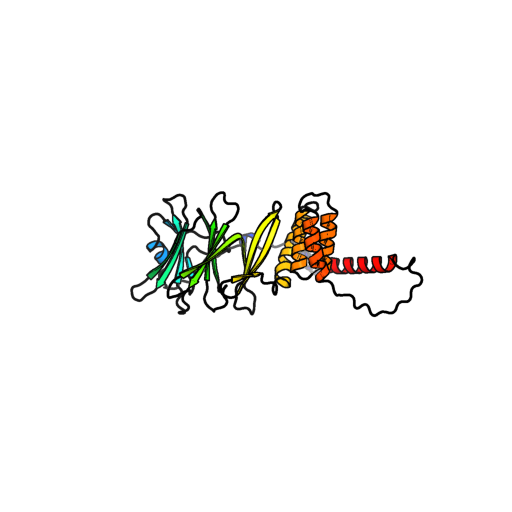 1.00 98.38 251 VAL A N 1
ATOM 1975 C CA . VAL A 1 251 ? 13.555 -7.329 -14.323 1.00 98.38 251 VAL A CA 1
ATOM 1976 C C . VAL A 1 251 ? 12.985 -7.991 -13.072 1.00 98.38 251 VAL A C 1
ATOM 1978 O O . VAL A 1 251 ? 13.368 -9.113 -12.744 1.00 98.38 251 VAL A O 1
ATOM 1981 N N . LYS A 1 252 ? 12.039 -7.333 -12.397 1.00 98.19 252 LYS A N 1
ATOM 1982 C CA . LYS A 1 252 ? 11.396 -7.868 -11.189 1.00 98.19 252 LYS A CA 1
ATOM 1983 C C . LYS A 1 252 ? 10.565 -9.114 -11.484 1.00 98.19 252 LYS A C 1
ATOM 1985 O O . LYS A 1 252 ? 10.570 -10.046 -10.689 1.00 98.19 252 LYS A O 1
ATOM 1990 N N . ALA A 1 253 ? 9.961 -9.191 -12.666 1.00 97.88 253 ALA A N 1
ATOM 1991 C CA . ALA A 1 253 ? 9.238 -10.371 -13.113 1.00 97.88 253 ALA A CA 1
ATOM 1992 C C . ALA A 1 253 ? 10.145 -11.569 -13.480 1.00 97.88 253 ALA A C 1
ATOM 1994 O O . ALA A 1 253 ? 9.638 -12.635 -13.824 1.00 97.88 253 ALA A O 1
ATOM 1995 N N . GLY A 1 254 ? 11.476 -11.411 -13.458 1.00 97.12 254 GLY A N 1
ATOM 1996 C CA . GLY A 1 254 ? 12.414 -12.454 -13.884 1.00 97.12 254 GLY A CA 1
ATOM 1997 C C . GLY A 1 254 ? 12.439 -12.674 -15.401 1.00 97.12 254 GLY A C 1
ATOM 1998 O O . GLY A 1 254 ? 12.718 -13.779 -15.861 1.00 97.12 254 GLY A O 1
ATOM 1999 N N . LEU A 1 255 ? 12.148 -11.631 -16.184 1.00 98.06 255 LEU A N 1
ATOM 2000 C CA . LEU A 1 255 ? 12.047 -11.643 -17.647 1.00 98.06 255 LEU A CA 1
ATOM 2001 C C . LEU A 1 255 ? 13.183 -10.814 -18.286 1.00 98.06 255 LEU A C 1
ATOM 2003 O O . LEU A 1 255 ? 12.942 -9.731 -18.829 1.00 98.06 255 LEU A O 1
ATOM 2007 N N . PRO A 1 256 ? 14.450 -11.270 -18.208 1.00 98.00 256 PRO A N 1
ATOM 2008 C CA . PRO A 1 256 ? 15.604 -10.445 -18.564 1.00 98.00 256 PRO A CA 1
ATOM 2009 C C . PRO A 1 256 ? 15.699 -10.095 -20.052 1.00 98.00 256 PRO A C 1
ATOM 2011 O O . PRO A 1 256 ? 16.136 -8.996 -20.387 1.00 98.00 256 PRO A O 1
ATOM 2014 N N . GLU A 1 257 ? 15.273 -10.978 -20.957 1.00 97.94 257 GLU A N 1
ATOM 2015 C CA . GLU A 1 257 ? 15.291 -10.696 -22.401 1.00 97.94 257 GLU A CA 1
ATOM 2016 C C . GLU A 1 257 ? 14.306 -9.572 -22.761 1.00 97.94 257 GLU A C 1
ATOM 2018 O O . GLU A 1 257 ? 14.641 -8.646 -23.502 1.00 97.94 257 GLU A O 1
ATOM 2023 N N . GLN A 1 258 ? 13.107 -9.610 -22.177 1.00 98.56 258 GLN A N 1
ATOM 2024 C CA . GLN A 1 258 ? 12.081 -8.583 -22.334 1.00 98.56 258 GLN A CA 1
ATOM 2025 C C . GLN A 1 258 ? 12.517 -7.262 -21.695 1.00 98.56 258 GLN A C 1
ATOM 2027 O O . GLN A 1 258 ? 12.308 -6.199 -22.283 1.00 98.56 258 GLN A O 1
ATOM 2032 N N . ALA A 1 259 ? 13.186 -7.319 -20.538 1.00 98.62 259 ALA A N 1
ATOM 2033 C CA . ALA A 1 259 ? 13.776 -6.140 -19.916 1.00 98.62 259 ALA A CA 1
ATOM 2034 C C . ALA A 1 259 ? 14.799 -5.472 -20.844 1.00 98.62 259 ALA A C 1
ATOM 2036 O O . ALA A 1 259 ? 14.709 -4.270 -21.087 1.00 98.62 259 ALA A O 1
ATOM 2037 N N . ILE A 1 260 ? 15.733 -6.241 -21.419 1.00 98.62 260 ILE A N 1
ATOM 2038 C CA . ILE A 1 260 ? 16.732 -5.721 -22.367 1.00 98.62 260 ILE A CA 1
ATOM 2039 C C . ILE A 1 260 ? 16.050 -5.102 -23.592 1.00 98.62 260 ILE A C 1
ATOM 2041 O O . ILE A 1 260 ? 16.426 -4.004 -24.000 1.00 98.62 260 ILE A O 1
ATOM 2045 N N . HIS A 1 261 ? 15.001 -5.737 -24.123 1.00 98.25 261 HIS A N 1
ATOM 2046 C CA . HIS A 1 261 ? 14.232 -5.177 -25.233 1.00 98.25 261 HIS A CA 1
ATOM 2047 C C . HIS A 1 261 ? 13.608 -3.814 -24.890 1.00 98.25 261 HIS A C 1
ATOM 2049 O O . HIS A 1 261 ? 13.754 -2.857 -25.653 1.00 98.25 261 HIS A O 1
ATOM 2055 N N . ALA A 1 262 ? 12.938 -3.700 -23.739 1.00 98.38 262 ALA A N 1
ATOM 2056 C CA . ALA A 1 262 ? 12.347 -2.442 -23.286 1.00 98.38 262 ALA A CA 1
ATOM 2057 C C . ALA A 1 262 ? 13.417 -1.357 -23.044 1.00 98.38 262 ALA A C 1
ATOM 2059 O O . ALA A 1 262 ? 13.209 -0.195 -23.394 1.00 98.38 262 ALA A O 1
ATOM 2060 N N . ILE A 1 263 ? 14.592 -1.740 -22.530 1.00 98.44 263 ILE A N 1
ATOM 2061 C CA . ILE A 1 263 ? 15.748 -0.848 -22.360 1.00 98.44 263 ILE A CA 1
ATOM 2062 C C . ILE A 1 263 ? 16.250 -0.329 -23.712 1.00 98.44 263 ILE A C 1
ATOM 2064 O O . ILE A 1 263 ? 16.477 0.871 -23.852 1.00 98.44 263 ILE A O 1
ATOM 2068 N N . ASP A 1 264 ? 16.434 -1.204 -24.705 1.00 97.75 264 ASP A N 1
ATOM 2069 C CA . ASP A 1 264 ? 16.883 -0.814 -26.049 1.00 97.75 264 ASP A CA 1
ATOM 2070 C C . ASP A 1 264 ? 15.899 0.164 -26.698 1.00 97.75 264 ASP A C 1
ATOM 2072 O O . ASP A 1 264 ? 16.310 1.167 -27.289 1.00 97.75 264 ASP A O 1
ATOM 2076 N N . LYS A 1 265 ? 14.594 -0.086 -26.536 1.00 97.25 265 LYS A N 1
ATOM 2077 C CA . LYS A 1 265 ? 13.539 0.827 -26.987 1.00 97.25 265 LYS A CA 1
ATOM 2078 C C . LYS A 1 265 ? 13.625 2.176 -26.288 1.00 97.25 265 LYS A C 1
ATOM 2080 O O . LYS A 1 265 ? 13.726 3.184 -26.982 1.00 97.25 265 LYS A O 1
ATOM 2085 N N . GLY A 1 266 ? 13.681 2.203 -24.958 1.00 96.31 266 GLY A N 1
ATOM 2086 C CA . GLY A 1 266 ? 13.820 3.443 -24.194 1.00 96.31 266 GLY A CA 1
ATOM 2087 C C . GLY A 1 266 ? 15.061 4.252 -24.590 1.00 96.31 266 GLY A C 1
ATOM 2088 O O . GLY A 1 266 ? 14.965 5.449 -24.833 1.00 96.31 266 GLY A O 1
ATOM 2089 N N . LEU A 1 267 ? 16.217 3.601 -24.755 1.00 95.88 267 LEU A N 1
ATOM 2090 C CA . LEU A 1 267 ? 17.468 4.255 -25.163 1.00 95.88 267 LEU A CA 1
ATOM 2091 C C . LEU A 1 267 ? 17.466 4.771 -26.608 1.00 95.88 267 LEU A C 1
ATOM 2093 O O . LEU A 1 267 ? 18.265 5.652 -26.932 1.00 95.88 267 LEU A O 1
ATOM 2097 N N . SER A 1 268 ? 16.618 4.212 -27.476 1.00 95.69 268 SER A N 1
ATOM 2098 C CA . SER A 1 268 ? 16.458 4.687 -28.855 1.00 95.69 268 SER A CA 1
ATOM 2099 C C . SER A 1 268 ? 15.658 5.991 -28.950 1.00 95.69 268 SER A C 1
ATOM 2101 O O . SER A 1 268 ? 15.762 6.696 -29.954 1.00 95.69 268 SER A O 1
ATOM 2103 N N . LEU A 1 269 ? 14.897 6.332 -27.903 1.00 93.19 269 LEU A N 1
ATOM 2104 C CA . LEU A 1 269 ? 14.139 7.575 -27.819 1.00 93.19 269 LEU A CA 1
ATOM 2105 C C . LEU A 1 269 ? 15.058 8.733 -27.411 1.00 93.19 269 LEU A C 1
ATOM 2107 O O . LEU A 1 269 ? 15.934 8.601 -26.555 1.00 93.19 269 LEU A O 1
ATOM 2111 N N . ASN A 1 270 ? 14.855 9.899 -28.023 1.00 82.31 270 ASN A N 1
ATOM 2112 C CA . ASN A 1 270 ? 15.665 11.086 -27.759 1.00 82.31 270 ASN A CA 1
ATOM 2113 C C . ASN A 1 270 ? 15.160 11.839 -26.515 1.00 82.31 270 ASN A C 1
ATOM 2115 O O . ASN A 1 270 ? 14.606 12.931 -26.629 1.00 82.31 270 ASN A O 1
ATOM 2119 N N . SER A 1 271 ? 15.332 11.242 -25.333 1.00 86.38 271 SER A N 1
ATOM 2120 C CA . SER A 1 271 ? 14.980 11.851 -24.045 1.00 86.38 271 SER A CA 1
ATOM 2121 C C . SER A 1 271 ? 16.190 12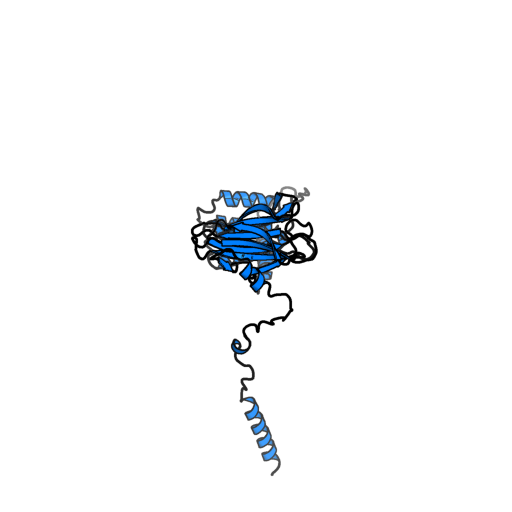.000 -23.123 1.00 86.38 271 SER A C 1
ATOM 2123 O O . SER A 1 271 ? 17.147 11.226 -23.168 1.00 86.38 271 SER A O 1
ATOM 2125 N N . VAL A 1 272 ? 16.126 13.010 -22.254 1.00 84.31 272 VAL A N 1
ATOM 2126 C CA . VAL A 1 272 ? 17.090 13.241 -21.168 1.00 84.31 272 VAL A CA 1
ATOM 2127 C C . VAL A 1 272 ? 16.646 12.624 -19.836 1.00 84.31 272 VAL A C 1
ATOM 2129 O O . VAL A 1 272 ? 17.473 12.482 -18.935 1.00 84.31 272 VAL A O 1
ATOM 2132 N N . VAL A 1 273 ? 15.372 12.227 -19.715 1.00 87.12 273 VAL A N 1
ATOM 2133 C CA . VAL A 1 273 ? 14.797 11.575 -18.527 1.00 87.12 273 VAL A CA 1
ATOM 2134 C C . VAL A 1 273 ? 14.011 10.318 -18.940 1.00 87.12 273 VAL A C 1
ATOM 2136 O O . VAL A 1 273 ? 13.117 10.415 -19.787 1.00 87.12 273 VAL A O 1
ATOM 2139 N N . PRO A 1 274 ? 14.292 9.147 -18.345 1.00 90.62 274 PRO A N 1
ATOM 2140 C CA . PRO A 1 274 ? 15.439 8.852 -17.484 1.00 90.62 274 PRO A CA 1
ATOM 2141 C C . PRO A 1 274 ? 16.767 9.009 -18.236 1.00 90.62 274 PRO A C 1
ATOM 2143 O O . PRO A 1 274 ? 16.830 8.871 -19.457 1.00 90.62 274 PRO A O 1
ATOM 2146 N N . THR A 1 275 ? 17.855 9.270 -17.510 1.00 92.50 275 THR A N 1
ATOM 2147 C CA . THR A 1 275 ? 19.179 9.344 -18.144 1.00 92.50 275 THR A CA 1
ATOM 2148 C C . THR A 1 275 ? 19.624 7.962 -18.631 1.00 92.50 275 THR A C 1
ATOM 2150 O O . THR A 1 275 ? 19.200 6.927 -18.111 1.00 92.50 275 THR A O 1
ATOM 2153 N N . LYS A 1 276 ? 20.574 7.919 -19.574 1.00 93.69 276 LYS A N 1
ATOM 2154 C CA . LYS A 1 276 ? 21.180 6.654 -20.031 1.00 93.69 276 LYS A CA 1
ATOM 2155 C C . LYS A 1 276 ? 21.742 5.807 -18.879 1.00 93.69 276 LYS A C 1
ATOM 2157 O O . LYS A 1 276 ? 21.733 4.584 -18.974 1.00 93.69 276 LYS A O 1
ATOM 2162 N N . GLY A 1 277 ? 22.191 6.439 -17.790 1.00 94.00 277 GLY A N 1
ATOM 2163 C CA . GLY A 1 277 ? 22.704 5.749 -16.604 1.00 94.00 277 GLY A CA 1
ATOM 2164 C C . GLY A 1 277 ? 21.650 4.891 -15.897 1.00 94.00 277 GLY A C 1
ATOM 2165 O O . GLY A 1 277 ? 21.959 3.769 -15.505 1.00 94.00 277 GLY A O 1
ATOM 2166 N N . TYR A 1 278 ? 20.399 5.359 -15.807 1.00 94.62 278 TYR A N 1
ATOM 2167 C CA . TYR A 1 278 ? 19.293 4.581 -15.229 1.00 94.62 278 TYR A CA 1
ATOM 2168 C C . TYR A 1 278 ? 19.048 3.289 -16.018 1.00 94.62 278 TYR A C 1
ATOM 2170 O O . TYR A 1 278 ? 18.997 2.196 -15.453 1.00 94.62 278 TYR A O 1
ATOM 2178 N N . PHE A 1 279 ? 18.985 3.400 -17.345 1.00 96.75 279 PHE A N 1
ATOM 2179 C CA . PHE A 1 279 ? 18.847 2.250 -18.238 1.00 96.75 279 PHE A CA 1
ATOM 2180 C C . PHE A 1 279 ? 20.042 1.291 -18.164 1.00 96.75 279 PHE A C 1
ATOM 2182 O O . PHE A 1 279 ? 19.858 0.077 -18.187 1.00 96.75 279 PHE A O 1
ATOM 2189 N N . GLN A 1 280 ? 21.269 1.807 -18.045 1.00 96.94 280 GLN A N 1
ATOM 2190 C CA . GLN A 1 280 ? 22.468 0.975 -17.888 1.00 96.94 280 GLN A CA 1
ATOM 2191 C C . GLN A 1 280 ? 22.456 0.186 -16.575 1.00 96.94 280 GLN A C 1
ATOM 2193 O O . GLN A 1 280 ? 22.826 -0.986 -16.568 1.00 96.94 280 GLN A O 1
ATOM 2198 N N . GLN A 1 281 ? 21.992 0.787 -15.476 1.00 96.81 281 GLN A N 1
ATOM 2199 C CA . GLN A 1 281 ? 21.849 0.080 -14.202 1.00 96.81 281 GLN A CA 1
ATOM 2200 C C . GLN A 1 281 ? 20.835 -1.065 -14.291 1.00 96.81 281 GLN A C 1
ATOM 2202 O O . GLN A 1 281 ? 21.128 -2.159 -13.808 1.00 96.81 281 GLN A O 1
ATOM 2207 N N . LEU A 1 282 ? 19.685 -0.849 -14.941 1.00 96.88 282 LEU A N 1
ATOM 2208 C CA . LEU A 1 282 ? 18.718 -1.925 -15.193 1.00 96.88 282 LEU A CA 1
ATOM 2209 C C . LEU A 1 282 ? 19.281 -2.997 -16.130 1.00 96.88 282 LEU A C 1
ATOM 2211 O O . LEU A 1 282 ? 19.095 -4.184 -15.875 1.00 96.88 282 LEU A O 1
ATOM 2215 N N . ARG A 1 283 ? 20.032 -2.606 -17.167 1.00 98.19 283 ARG A N 1
ATOM 2216 C CA . ARG A 1 283 ? 20.668 -3.559 -18.088 1.00 98.19 283 ARG A CA 1
ATOM 2217 C C . ARG A 1 283 ? 21.614 -4.498 -17.350 1.00 98.19 283 ARG A C 1
ATOM 2219 O O . ARG A 1 283 ? 21.531 -5.702 -17.547 1.00 98.19 283 ARG A O 1
ATOM 2226 N N . ILE A 1 284 ? 22.451 -3.969 -16.454 1.00 98.00 284 ILE A N 1
ATOM 2227 C CA . ILE A 1 284 ? 23.360 -4.786 -15.635 1.00 98.00 284 ILE A CA 1
ATOM 2228 C C . ILE A 1 284 ? 22.579 -5.807 -14.795 1.00 98.00 284 ILE A C 1
ATOM 2230 O O . ILE A 1 284 ? 23.054 -6.924 -14.598 1.00 98.00 284 ILE A O 1
ATOM 2234 N N . GLN A 1 285 ? 21.405 -5.439 -14.272 1.00 97.38 285 GLN A N 1
ATOM 2235 C CA . GLN A 1 285 ? 20.557 -6.371 -13.524 1.00 97.38 285 GLN A CA 1
ATOM 2236 C C . GLN A 1 285 ? 19.998 -7.465 -14.438 1.00 97.38 285 GLN A C 1
ATOM 2238 O O . GLN A 1 285 ? 20.161 -8.642 -14.126 1.00 97.38 285 GLN A O 1
ATOM 2243 N N . ALA A 1 286 ? 19.428 -7.091 -15.586 1.00 97.62 286 ALA A N 1
ATOM 2244 C CA . ALA A 1 286 ? 18.872 -8.033 -16.555 1.00 97.62 286 ALA A CA 1
ATOM 2245 C C . ALA A 1 286 ? 19.934 -9.003 -17.111 1.00 97.62 286 ALA A C 1
ATOM 2247 O O . ALA A 1 286 ? 19.726 -10.212 -17.127 1.00 97.62 286 ALA A O 1
ATOM 2248 N N . GLU A 1 287 ? 21.111 -8.508 -17.501 1.00 97.00 287 GLU A N 1
ATOM 2249 C CA . GLU A 1 287 ? 22.196 -9.332 -18.053 1.00 97.00 287 GLU A CA 1
ATOM 2250 C C . GLU A 1 287 ? 22.739 -10.349 -17.040 1.00 97.00 287 GLU A C 1
ATOM 2252 O O . GLU A 1 287 ? 23.100 -11.462 -17.415 1.00 97.00 287 GLU A O 1
ATOM 2257 N N . LYS A 1 288 ? 22.756 -10.014 -15.743 1.00 96.69 288 LYS A N 1
ATOM 2258 C CA . LYS A 1 288 ? 23.147 -10.958 -14.680 1.00 96.69 288 LYS A CA 1
ATOM 2259 C C . LYS A 1 288 ? 22.170 -12.123 -14.518 1.00 96.69 288 LYS A C 1
ATOM 2261 O O . LYS A 1 288 ? 22.575 -13.162 -13.999 1.00 96.69 288 LYS A O 1
ATOM 2266 N N . MET A 1 289 ? 20.910 -11.935 -14.907 1.00 95.00 289 MET A N 1
ATOM 2267 C CA . MET A 1 289 ? 19.864 -12.958 -14.836 1.00 95.00 289 MET A CA 1
ATOM 2268 C C . MET A 1 289 ? 19.868 -13.884 -16.057 1.00 95.00 289 MET A C 1
ATOM 2270 O O . MET A 1 289 ? 19.260 -14.953 -16.004 1.00 95.00 289 MET A O 1
ATOM 2274 N N . LEU A 1 290 ? 20.542 -13.505 -17.151 1.00 93.25 290 LEU A N 1
ATOM 2275 C CA . LEU A 1 290 ? 20.650 -14.363 -18.327 1.00 93.25 290 LEU A CA 1
ATOM 2276 C C . LEU A 1 290 ? 21.425 -15.650 -17.992 1.00 93.25 290 LEU A C 1
ATOM 2278 O O . LEU A 1 290 ? 22.373 -15.624 -17.195 1.00 93.25 290 LEU A O 1
ATOM 2282 N N . PRO A 1 291 ? 21.067 -16.790 -18.610 1.00 87.81 291 PRO A N 1
ATOM 2283 C CA . PRO A 1 291 ? 21.822 -18.021 -18.450 1.00 87.81 291 PRO A CA 1
ATOM 2284 C C . PRO A 1 291 ? 23.289 -17.784 -18.810 1.00 87.81 291 PRO A C 1
ATOM 2286 O O . PRO A 1 291 ? 23.602 -17.274 -19.884 1.00 87.81 291 PRO A O 1
ATOM 2289 N N . LYS A 1 292 ? 24.211 -18.201 -17.936 1.00 79.31 292 LYS A N 1
ATOM 2290 C CA . LYS A 1 292 ? 25.623 -18.292 -18.317 1.00 79.31 292 LYS A CA 1
ATOM 2291 C C . LYS A 1 292 ? 25.706 -19.328 -19.430 1.00 79.31 292 LYS A C 1
ATOM 2293 O O . LYS A 1 292 ? 25.494 -20.510 -19.157 1.00 79.31 292 LYS A O 1
ATOM 2298 N N . GLU A 1 293 ? 25.971 -18.901 -20.662 1.00 65.75 293 GLU A N 1
ATOM 2299 C CA . GLU A 1 293 ? 26.202 -19.823 -21.771 1.00 65.75 293 GLU A CA 1
ATOM 2300 C C . GLU A 1 293 ? 27.194 -20.902 -21.312 1.00 65.75 293 GLU A C 1
ATOM 2302 O O . GLU A 1 293 ? 28.322 -20.605 -20.903 1.00 65.75 293 GLU A O 1
ATOM 2307 N N . ARG A 1 294 ? 26.776 -22.176 -21.331 1.00 41.00 294 ARG A N 1
ATOM 2308 C CA . ARG A 1 294 ? 27.721 -23.289 -21.237 1.00 41.00 294 ARG A CA 1
ATOM 2309 C C . ARG A 1 294 ? 28.537 -23.256 -22.522 1.00 41.00 294 ARG A C 1
ATOM 2311 O O . ARG A 1 294 ? 28.167 -23.894 -23.502 1.00 41.00 294 ARG A O 1
ATOM 2318 N N . PHE A 1 295 ? 29.651 -22.534 -22.518 1.00 41.03 295 PHE A N 1
ATOM 2319 C CA . PHE A 1 295 ? 30.688 -22.702 -23.525 1.00 41.03 295 PHE A CA 1
ATOM 2320 C C . PHE A 1 295 ? 31.288 -24.105 -23.366 1.00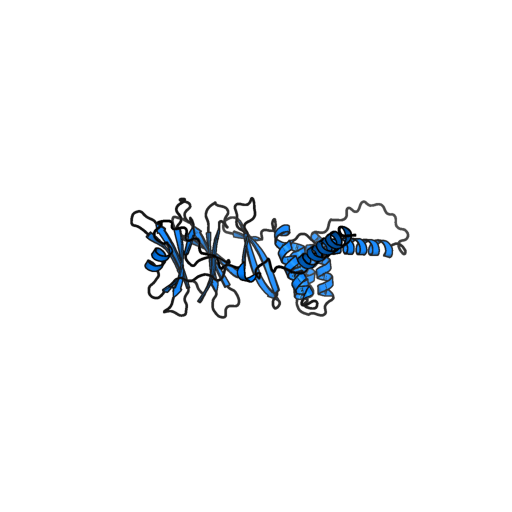 41.03 295 PHE A C 1
ATOM 2322 O O . PHE A 1 295 ? 32.318 -24.295 -22.723 1.00 41.03 295 PHE A O 1
ATOM 2329 N N . SER A 1 296 ? 30.643 -25.120 -23.945 1.00 34.44 296 SER A N 1
ATOM 2330 C CA . SER A 1 296 ? 31.352 -26.329 -24.342 1.00 34.44 296 SER A CA 1
ATOM 2331 C C . SER A 1 296 ? 32.229 -25.942 -25.527 1.00 34.44 296 SER A C 1
ATOM 2333 O O . SER A 1 296 ? 31.760 -25.782 -26.653 1.00 34.44 296 SER A O 1
ATOM 2335 N N . SER A 1 297 ? 33.509 -25.734 -25.249 1.00 41.41 297 SER A N 1
ATOM 2336 C CA . SER A 1 297 ? 34.558 -25.597 -26.247 1.00 41.41 297 SER A CA 1
ATOM 2337 C C . SER A 1 297 ? 34.523 -26.780 -27.214 1.00 41.41 297 SER A C 1
ATOM 2339 O O . SER A 1 297 ? 34.936 -27.856 -26.812 1.00 41.41 297 SER A O 1
ATOM 2341 N N . VAL A 1 298 ? 34.043 -26.582 -28.442 1.00 39.81 298 VAL A N 1
ATOM 2342 C CA . VAL A 1 298 ? 34.646 -27.032 -29.714 1.00 39.81 298 VAL A CA 1
ATOM 2343 C C . VAL A 1 298 ? 33.851 -26.369 -30.844 1.00 39.81 298 VAL A C 1
ATOM 2345 O O . VAL A 1 298 ? 32.871 -26.939 -31.297 1.00 39.81 298 VAL A O 1
ATOM 2348 N N . ILE A 1 299 ? 34.296 -25.214 -31.351 1.00 35.97 299 ILE A N 1
ATOM 2349 C CA . ILE A 1 299 ? 34.280 -24.951 -32.801 1.00 35.97 299 ILE A CA 1
ATOM 2350 C C . ILE A 1 299 ? 35.593 -24.249 -33.150 1.00 35.97 299 ILE A C 1
ATOM 2352 O O . ILE A 1 299 ? 35.881 -23.128 -32.732 1.00 35.97 299 ILE A O 1
ATOM 2356 N N . SER A 1 300 ? 36.416 -24.990 -33.886 1.00 32.44 300 SER A N 1
ATOM 2357 C CA . SER A 1 300 ? 37.635 -24.535 -34.540 1.00 32.44 300 SER A CA 1
ATOM 2358 C C . SER A 1 300 ? 37.358 -23.305 -35.406 1.00 32.44 300 SER A C 1
ATOM 2360 O O . SER A 1 300 ? 36.396 -23.271 -36.170 1.00 32.44 300 SER A O 1
ATOM 2362 N N . ARG A 1 301 ? 38.244 -22.309 -35.315 1.00 43.94 301 ARG A N 1
ATOM 2363 C CA . ARG A 1 301 ? 38.305 -21.170 -36.233 1.00 43.94 301 ARG A CA 1
ATOM 2364 C C . ARG A 1 301 ? 38.369 -21.668 -37.680 1.00 43.94 301 ARG A C 1
ATOM 2366 O O . ARG A 1 301 ? 39.428 -22.124 -38.107 1.00 43.94 301 ARG A O 1
ATOM 2373 N N . LYS A 1 302 ? 37.290 -21.483 -38.443 1.00 40.19 302 LYS A N 1
ATOM 2374 C CA . LYS A 1 302 ? 37.334 -21.019 -39.839 1.00 40.19 302 LYS A CA 1
ATOM 2375 C C . LYS A 1 302 ? 35.929 -20.700 -40.360 1.00 40.19 302 LYS A C 1
ATOM 2377 O O . LYS A 1 302 ? 35.043 -21.540 -40.320 1.00 40.19 302 LYS A O 1
ATOM 2382 N N . ASP A 1 303 ? 35.817 -19.483 -40.884 1.00 44.84 303 ASP A N 1
ATOM 2383 C CA . ASP A 1 303 ? 34.770 -18.960 -41.767 1.00 44.84 303 ASP A CA 1
ATOM 2384 C C . ASP A 1 303 ? 33.345 -18.772 -41.214 1.00 44.84 303 ASP A C 1
ATOM 2386 O O . ASP A 1 303 ? 32.448 -19.590 -41.392 1.00 44.84 303 ASP A O 1
ATOM 2390 N N . THR A 1 304 ? 33.093 -17.590 -40.643 1.00 39.31 304 THR A N 1
ATOM 2391 C CA . THR A 1 304 ? 31.736 -17.076 -40.395 1.00 39.31 304 THR A CA 1
ATOM 2392 C C . THR A 1 304 ? 31.586 -15.670 -40.972 1.00 39.31 304 THR A C 1
ATOM 2394 O O . THR A 1 304 ? 31.556 -14.684 -40.239 1.00 39.31 304 THR A O 1
ATOM 2397 N N . SER A 1 305 ? 31.479 -15.567 -42.299 1.00 42.31 305 SER A N 1
ATOM 2398 C CA . SER A 1 305 ? 30.953 -14.363 -42.969 1.00 42.31 305 SER A CA 1
ATOM 2399 C C . SER A 1 305 ? 29.593 -14.587 -43.644 1.00 42.31 305 SER A C 1
ATOM 2401 O O . SER A 1 305 ? 29.062 -13.665 -44.253 1.00 42.31 305 SER A O 1
ATOM 2403 N N . LYS A 1 306 ? 28.985 -15.780 -43.514 1.00 42.16 306 LYS A N 1
ATOM 2404 C CA . LYS A 1 306 ? 27.755 -16.123 -44.257 1.00 42.16 306 LYS A CA 1
ATOM 2405 C C . LYS A 1 306 ? 26.559 -16.615 -43.428 1.00 42.16 306 LYS A C 1
ATOM 2407 O O . LYS A 1 306 ? 25.477 -16.741 -43.982 1.00 42.16 306 LYS A O 1
ATOM 2412 N N . TYR A 1 307 ? 26.705 -16.842 -42.121 1.00 38.97 307 TYR A N 1
ATOM 2413 C CA . TYR A 1 307 ? 25.639 -17.449 -41.297 1.00 38.97 307 TYR A CA 1
ATOM 2414 C C . TYR A 1 307 ? 24.973 -16.513 -40.277 1.00 38.97 307 TYR A C 1
ATOM 2416 O O . TYR A 1 307 ? 24.081 -16.939 -39.556 1.00 38.97 307 TYR A O 1
ATOM 2424 N N . ARG A 1 308 ? 25.334 -15.225 -40.250 1.00 45.84 308 ARG A N 1
ATOM 2425 C CA . ARG A 1 308 ? 24.812 -14.282 -39.246 1.00 45.84 308 ARG A CA 1
ATOM 2426 C C . ARG A 1 308 ? 23.357 -13.849 -39.491 1.00 45.84 308 ARG A C 1
ATOM 2428 O O . ARG A 1 308 ? 22.655 -13.554 -38.538 1.00 45.84 308 ARG A O 1
ATOM 2435 N N . SER A 1 309 ? 22.878 -13.863 -40.739 1.00 53.28 309 SER A N 1
ATOM 2436 C CA . SER A 1 309 ? 21.532 -13.357 -41.059 1.00 53.28 309 SER A CA 1
ATOM 2437 C C . SER A 1 309 ? 20.407 -14.342 -40.739 1.00 53.28 309 SER A C 1
ATOM 2439 O O . SER A 1 309 ? 19.328 -13.920 -40.352 1.00 53.28 309 SER A O 1
ATOM 2441 N N . ILE A 1 310 ? 20.640 -15.650 -40.887 1.00 50.75 310 ILE A N 1
ATOM 2442 C CA . ILE A 1 310 ? 19.577 -16.661 -40.752 1.00 50.75 310 ILE A CA 1
ATOM 2443 C C . ILE A 1 310 ? 19.245 -16.907 -39.275 1.00 50.75 310 ILE A C 1
ATOM 2445 O O . ILE A 1 310 ? 18.078 -17.067 -38.925 1.00 50.75 310 ILE A O 1
ATOM 2449 N N . GLU A 1 311 ? 20.251 -16.909 -38.396 1.00 55.66 311 GLU A N 1
ATOM 2450 C CA . GLU A 1 311 ? 20.036 -17.078 -36.954 1.00 55.66 311 GLU A CA 1
ATOM 2451 C C . GLU A 1 311 ? 19.362 -15.851 -36.328 1.00 55.66 311 GLU A C 1
ATOM 2453 O O . GLU A 1 311 ? 18.405 -16.012 -35.571 1.00 55.66 311 GLU A O 1
ATOM 2458 N N . GLU A 1 312 ? 19.778 -14.635 -36.701 1.00 52.97 312 GLU A N 1
ATOM 2459 C CA . GLU A 1 312 ? 19.124 -13.393 -36.263 1.00 52.97 312 GLU A CA 1
ATOM 2460 C C . GLU A 1 312 ? 17.659 -13.336 -36.733 1.00 52.97 312 GLU A C 1
ATOM 2462 O O . GLU A 1 312 ? 16.764 -12.998 -35.959 1.00 52.97 312 GLU A O 1
ATOM 2467 N N . GLU A 1 313 ? 17.378 -13.756 -37.968 1.00 50.78 313 GLU A N 1
ATOM 2468 C CA . GLU A 1 313 ? 16.022 -13.788 -38.521 1.00 50.78 313 GLU A CA 1
ATOM 2469 C C . GLU A 1 313 ? 15.138 -14.855 -37.844 1.00 50.78 313 GLU A C 1
ATOM 2471 O O . GLU A 1 313 ? 13.958 -14.611 -37.573 1.00 50.78 313 GLU A O 1
ATOM 2476 N N . LEU A 1 314 ? 15.714 -16.003 -37.466 1.00 51.19 314 LEU A N 1
ATOM 2477 C CA . LEU A 1 314 ? 15.019 -17.055 -36.718 1.00 51.19 314 LEU A CA 1
ATOM 2478 C C . LEU A 1 314 ? 14.718 -16.635 -35.270 1.00 51.19 314 LEU A C 1
ATOM 2480 O O . LEU A 1 314 ? 13.645 -16.952 -34.748 1.00 51.19 314 LEU A O 1
ATOM 2484 N N . ILE A 1 315 ? 15.632 -15.904 -34.625 1.00 53.56 315 ILE A N 1
ATOM 2485 C CA . ILE A 1 315 ? 15.424 -15.318 -33.293 1.00 53.56 315 ILE A CA 1
ATOM 2486 C C . ILE A 1 315 ? 14.304 -14.276 -33.359 1.00 53.56 315 ILE A C 1
ATOM 2488 O O . ILE A 1 315 ? 13.352 -14.355 -32.584 1.00 53.56 315 ILE A O 1
ATOM 2492 N N . ILE A 1 316 ? 14.337 -13.371 -34.342 1.00 51.56 316 ILE A N 1
ATOM 2493 C CA . ILE A 1 316 ? 13.284 -12.366 -34.547 1.00 51.56 316 ILE A CA 1
ATOM 2494 C C . ILE A 1 316 ? 11.923 -13.032 -34.806 1.00 51.56 316 ILE A C 1
ATOM 2496 O O . ILE A 1 316 ? 10.907 -12.577 -34.274 1.00 51.56 316 ILE A O 1
ATOM 2500 N N . GLN A 1 317 ? 11.871 -14.127 -35.572 1.00 54.00 317 GLN A N 1
ATOM 2501 C CA . GLN A 1 317 ? 10.626 -14.873 -35.783 1.00 54.00 317 GLN A CA 1
ATOM 2502 C C . GLN A 1 317 ? 10.114 -15.555 -34.511 1.00 54.00 317 GLN A C 1
ATOM 2504 O O . GLN A 1 317 ? 8.911 -15.511 -34.247 1.00 54.00 317 GLN A O 1
ATOM 2509 N N . LYS A 1 318 ? 10.994 -16.155 -33.701 1.00 55.97 318 LYS A N 1
ATOM 2510 C CA . LYS A 1 318 ? 10.605 -16.757 -32.415 1.00 55.97 318 LYS A CA 1
ATOM 2511 C C . LYS A 1 318 ? 10.074 -15.707 -31.441 1.00 55.97 318 LYS A C 1
ATOM 2513 O O . LYS A 1 318 ? 9.030 -15.934 -30.837 1.00 55.97 318 LYS A O 1
ATOM 2518 N N . VAL A 1 319 ? 10.725 -14.545 -31.367 1.00 50.78 319 VAL A N 1
ATOM 2519 C CA . VAL A 1 319 ? 10.291 -13.411 -30.536 1.00 50.78 319 VAL A CA 1
ATOM 2520 C C . VAL A 1 319 ? 8.934 -12.875 -31.000 1.00 50.78 319 VAL A C 1
ATOM 2522 O O . VAL A 1 319 ? 8.039 -12.696 -30.180 1.00 50.78 319 VAL A O 1
ATOM 2525 N N . LYS A 1 320 ? 8.719 -12.696 -32.312 1.00 49.78 320 LYS A N 1
ATOM 2526 C CA . LYS A 1 320 ? 7.411 -12.275 -32.853 1.00 49.78 320 LYS A CA 1
ATOM 2527 C C . LYS A 1 320 ? 6.303 -13.293 -32.579 1.00 49.78 320 LYS A C 1
ATOM 2529 O O . LYS A 1 320 ? 5.187 -12.902 -32.249 1.00 49.78 320 LYS A O 1
ATOM 2534 N N . LYS A 1 321 ? 6.604 -14.590 -32.694 1.00 53.12 321 LYS A N 1
ATOM 2535 C CA . LYS A 1 321 ? 5.647 -15.666 -32.413 1.00 53.12 321 LYS A CA 1
ATOM 2536 C C . LYS A 1 321 ? 5.269 -15.704 -30.931 1.00 53.12 321 LYS A C 1
ATOM 2538 O O . LYS A 1 321 ? 4.083 -15.791 -30.630 1.00 53.12 321 LYS A O 1
ATOM 2543 N N . ALA A 1 322 ? 6.246 -15.568 -30.035 1.00 43.72 322 ALA A N 1
ATOM 2544 C CA . ALA A 1 322 ? 6.001 -15.470 -28.599 1.00 43.72 322 ALA A CA 1
ATOM 2545 C C . ALA A 1 322 ? 5.161 -14.227 -28.265 1.00 43.72 322 ALA A C 1
ATOM 2547 O O . ALA A 1 322 ? 4.138 -14.353 -27.608 1.00 43.72 322 ALA A O 1
ATOM 2548 N N . ALA A 1 323 ? 5.504 -13.054 -28.807 1.00 40.03 323 ALA A N 1
ATOM 2549 C CA . ALA A 1 323 ? 4.741 -11.823 -28.588 1.00 40.03 323 ALA A CA 1
ATOM 2550 C C . ALA A 1 323 ? 3.287 -11.916 -29.097 1.00 40.03 323 ALA A C 1
ATOM 2552 O O . ALA A 1 323 ? 2.373 -11.425 -28.445 1.00 40.03 323 ALA A O 1
ATOM 2553 N N . SER A 1 324 ? 3.041 -12.600 -30.220 1.00 42.22 324 SER A N 1
ATOM 2554 C CA . SER A 1 324 ? 1.684 -12.762 -30.771 1.00 42.22 324 SER A CA 1
ATOM 2555 C C . SER A 1 324 ? 0.752 -13.649 -29.935 1.00 42.22 324 SER A C 1
ATOM 2557 O O . SER A 1 324 ? -0.461 -13.568 -30.096 1.00 42.22 324 SER A O 1
ATOM 2559 N N . GLN A 1 325 ? 1.294 -14.478 -29.036 1.00 41.72 325 GLN A N 1
ATOM 2560 C CA . GLN A 1 325 ? 0.497 -15.341 -28.156 1.00 41.72 325 GLN A CA 1
ATOM 2561 C C . GLN A 1 325 ? -0.073 -14.602 -26.939 1.00 41.72 325 GLN A C 1
ATOM 2563 O O . GLN A 1 325 ? -0.970 -15.129 -26.291 1.00 41.72 325 GLN A O 1
ATOM 2568 N N . TYR A 1 326 ? 0.399 -13.382 -26.666 1.00 44.03 326 TYR A N 1
ATOM 2569 C CA . TYR A 1 326 ? -0.031 -12.566 -25.527 1.00 44.03 326 TYR A CA 1
ATOM 2570 C C . TYR A 1 326 ? -0.885 -11.349 -25.929 1.00 44.03 326 TYR A C 1
ATOM 2572 O O . TYR A 1 326 ? -1.226 -10.546 -25.071 1.00 44.03 326 TYR A O 1
ATOM 2580 N N . TRP A 1 327 ? -1.251 -11.205 -27.212 1.00 39.66 327 TRP A N 1
ATOM 2581 C CA . TRP A 1 327 ? -1.942 -10.014 -27.743 1.00 39.66 327 TRP A CA 1
ATOM 2582 C C . TRP A 1 327 ? -3.392 -10.229 -28.208 1.00 39.66 327 TRP A C 1
ATOM 2584 O O . TRP A 1 327 ? -3.913 -9.434 -28.987 1.00 39.66 327 TRP A O 1
ATOM 2594 N N . PHE A 1 328 ? -4.066 -11.275 -27.730 1.00 34.50 328 PHE A N 1
ATOM 2595 C CA . PHE A 1 328 ? -5.511 -11.434 -27.920 1.00 34.50 328 PHE A CA 1
ATOM 2596 C C . PHE A 1 328 ? -6.207 -11.709 -26.587 1.00 34.50 328 PHE A C 1
ATOM 2598 O O . PHE A 1 328 ? -6.421 -12.871 -26.254 1.00 34.50 328 PHE A O 1
ATOM 2605 N N . VAL A 1 329 ? -6.561 -10.633 -25.876 1.00 35.66 329 VAL A N 1
ATOM 2606 C CA . VAL A 1 329 ? -7.862 -10.393 -25.220 1.00 35.66 329 VAL A CA 1
ATOM 2607 C C . VAL A 1 329 ? -8.101 -8.888 -25.237 1.00 35.66 329 VAL A C 1
ATOM 2609 O O . VAL A 1 329 ? -7.149 -8.156 -24.884 1.00 35.66 329 VAL A O 1
#

Foldseek 3Di:
DPPPVVVVVVVVVVVVVVPPPPPPDDDVVVVPDPPPPPPPPDVPPPVLVVLVVVDDPQKDQAAAQDDPPGGQWDWFDAQPPPHTKIKGKMFHNPPQRWIWIWIWDQDPVGIDTQGIDIDPANGFNYWDWAAQQLPLGTKIWTWHDHPPDQWIKIWIWHDDPSGTDTLDIDTADDWDWDDDPPGRHIWIWGWHDDPDRHTDIFIWGDDDSDIDGPLVCLLPVLVVVLVVLVVVCVVPVLPLVSLLSNLVSCLSNLNLVSSVVSLVSSVVHPDPPPHNVSSVVSNVSSVVSDDPPPPPDDDDDDDDPPPPPPVVVVVVVVVVVVVVVPPDD

Radius of gyration: 30.09 Å; chains: 1; bounding box: 99×51×87 Å

Sequence (329 aa):
MRGKHIKVAVIFAISILLLSGCNLFPAPESLIKAPKQVKAVNPAQDLVSIAKRNLPKGSKLSVPDGPVGVDSVINVDLDGDENEEALVLYSSMVSENQVGAFALEKGANGWSKIFITKGAGTEIDWAYAADIMGDGRKEILLGWQTEGSAENVLEIYYWKKDKLTKLKEITYNELEAIEIEEEEKTRLAILKRDMADAYKVDLLTWKGDSVVADMNYYPSYFQEVIAYYQRRISEVPDATYNWYYLADAHVKAGLPEQAIHAIDKGLSLNSVVPTKGYFQQLRIQAEKMLPKERFSSVISRKDTSKYRSIEEELIIQKVKKAASQYWFV

Secondary structure (DSSP, 8-state):
--HHHHHHHHHHHHHHTTS-----S--GGGT------------S--HHHHHHHHSPTTEEE---SBSTT--SEEEE-SSSSSSPEEEEEEEESSSTT-EEEEEEEEETTEEEEEEEEE-SSSEEEEEEEE-SSSSSSPEEEEEEE-TT-SSEEEEEEEE-SSSEEEEEEEEESEEEEE--TT-SPPEEEEEEE-STT-EEEEEEEEETTEEEE-TTTHHHHHHHHHHHHHHHHHH-TT-HHHHHHHHHHHHHTT-HHHHHHHHHHHHHS--SSS-HHHHHHHHHHHHHHS----------S---SSSHHHHHHHHHHHHHHHHHTT---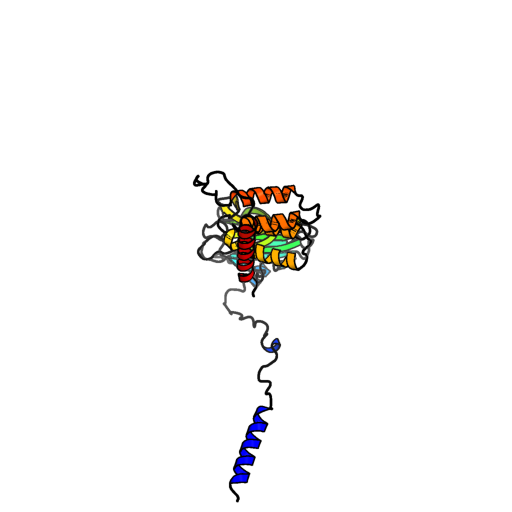

pLDDT: mean 82.72, std 20.9, range [32.44, 98.69]